Protein AF-A0AAD4GVK2-F1 (afdb_monomer_lite)

InterPro domains:
  IPR011990 Tetratricopeptide-like helical domain superfamily [G3DSA:1.25.40.10] (106-248)

Radius of gyration: 36.45 Å; chains: 1; bounding box: 77×117×96 Å

pLDDT: mean 72.56, std 20.0, range [37.88, 98.56]

Structure (mmCIF, N/CA/C/O backbone):
data_AF-A0AAD4GVK2-F1
#
_entry.id   AF-A0AAD4GVK2-F1
#
loop_
_atom_site.group_PDB
_atom_site.id
_atom_site.type_symbol
_atom_site.label_atom_id
_atom_site.label_alt_id
_atom_site.label_comp_id
_atom_site.label_asym_id
_atom_site.label_entity_id
_atom_site.label_seq_id
_atom_site.pdbx_PDB_ins_code
_atom_site.Cartn_x
_atom_site.Cartn_y
_atom_site.Cartn_z
_atom_site.occupancy
_atom_site.B_iso_or_equiv
_atom_site.auth_seq_id
_atom_site.auth_comp_id
_atom_site.auth_asym_id
_atom_site.auth_atom_id
_atom_site.pdbx_PDB_model_num
ATOM 1 N N . MET A 1 1 ? 29.805 -83.065 28.417 1.00 39.78 1 MET A N 1
ATOM 2 C CA . MET A 1 1 ? 30.512 -82.163 29.351 1.00 39.78 1 MET A CA 1
ATOM 3 C C . MET A 1 1 ? 29.929 -80.762 29.199 1.00 39.78 1 MET A C 1
ATOM 5 O O . MET A 1 1 ? 29.818 -80.334 28.062 1.00 39.78 1 MET A O 1
ATOM 9 N N . GLY A 1 2 ? 29.554 -80.101 30.304 1.00 37.88 2 GLY A N 1
ATOM 10 C CA . GLY A 1 2 ? 29.169 -78.673 30.375 1.00 37.88 2 GLY A CA 1
ATOM 11 C C . GLY A 1 2 ? 27.754 -78.348 29.864 1.00 37.88 2 GLY A C 1
ATOM 12 O O . GLY A 1 2 ? 27.571 -78.187 28.670 1.00 37.88 2 GLY A O 1
ATOM 13 N N . ALA A 1 3 ? 26.681 -78.440 30.654 1.00 41.31 3 ALA A N 1
ATOM 14 C CA . ALA A 1 3 ? 26.274 -77.585 31.784 1.00 41.31 3 ALA A CA 1
ATOM 15 C C . ALA A 1 3 ? 25.706 -76.202 31.388 1.00 41.31 3 ALA A C 1
ATOM 17 O O . ALA A 1 3 ? 26.438 -75.329 30.948 1.00 41.31 3 ALA A O 1
ATOM 18 N N . ALA A 1 4 ? 24.398 -76.059 31.647 1.00 48.72 4 ALA A N 1
ATOM 19 C CA . ALA A 1 4 ? 23.680 -74.911 32.212 1.00 48.72 4 ALA A CA 1
ATOM 20 C C . ALA A 1 4 ? 23.912 -73.496 31.642 1.00 48.72 4 ALA A C 1
ATOM 22 O O . ALA A 1 4 ? 24.999 -72.951 31.733 1.00 48.72 4 ALA A O 1
ATOM 23 N N . ILE A 1 5 ? 22.812 -72.842 31.247 1.00 54.09 5 ILE A N 1
ATOM 24 C CA . ILE A 1 5 ? 22.261 -71.657 31.933 1.00 54.09 5 ILE A CA 1
ATOM 25 C C . ILE A 1 5 ? 20.781 -71.538 31.531 1.00 54.09 5 ILE A C 1
ATOM 27 O O . ILE A 1 5 ? 20.430 -71.309 30.377 1.00 54.09 5 ILE A O 1
ATOM 31 N N . SER A 1 6 ? 19.912 -71.728 32.519 1.00 47.03 6 SER A N 1
ATOM 32 C CA . SER A 1 6 ? 18.497 -71.359 32.501 1.00 47.03 6 SER A CA 1
ATOM 33 C C . SER A 1 6 ? 18.300 -70.158 33.429 1.00 47.03 6 SER A C 1
ATOM 35 O O . SER A 1 6 ? 19.081 -69.982 34.363 1.00 47.03 6 SER A O 1
ATOM 37 N N . LYS A 1 7 ? 17.159 -69.476 33.248 1.00 52.19 7 LYS A N 1
ATOM 38 C CA . LYS A 1 7 ? 16.502 -68.485 34.127 1.00 52.19 7 LYS A CA 1
ATOM 39 C C . LYS A 1 7 ? 16.805 -67.024 33.794 1.00 52.19 7 LYS A C 1
ATOM 41 O O . LYS A 1 7 ? 17.870 -66.528 34.125 1.00 52.19 7 LYS A O 1
ATOM 46 N N . LEU A 1 8 ? 15.802 -66.349 33.222 1.00 49.78 8 LEU A N 1
ATOM 47 C CA . LEU A 1 8 ? 15.315 -65.015 33.620 1.00 49.78 8 LEU A CA 1
ATOM 48 C C . LEU A 1 8 ? 14.195 -64.573 32.660 1.00 49.78 8 LEU A C 1
ATOM 50 O O . LEU A 1 8 ? 14.410 -63.741 31.790 1.00 49.78 8 LEU A O 1
ATOM 54 N N . LEU A 1 9 ? 12.992 -65.126 32.815 1.00 50.16 9 LEU A N 1
ATOM 55 C CA . LEU A 1 9 ? 11.757 -64.525 32.300 1.00 50.16 9 LEU A CA 1
ATOM 56 C C . LEU A 1 9 ? 10.688 -64.742 33.376 1.00 50.16 9 LEU A C 1
ATOM 58 O O . LEU A 1 9 ? 10.397 -65.876 33.751 1.00 50.16 9 LEU A O 1
ATOM 62 N N . GLY A 1 10 ? 10.242 -63.633 33.967 1.00 54.56 10 GLY A N 1
ATOM 63 C CA . GLY A 1 10 ? 9.263 -63.593 35.051 1.00 54.56 10 GLY A CA 1
ATOM 64 C C . GLY A 1 10 ? 7.825 -63.836 34.574 1.00 54.56 10 GLY A C 1
ATOM 65 O O . GLY A 1 10 ? 7.592 -63.976 33.374 1.00 54.56 10 GLY A O 1
ATOM 66 N N . PRO A 1 11 ? 6.864 -63.897 35.511 1.00 54.03 11 PRO A N 1
ATOM 67 C CA . PRO A 1 11 ? 5.485 -64.268 35.224 1.00 54.03 11 PRO A CA 1
ATOM 68 C C . PRO A 1 11 ? 4.729 -63.155 34.486 1.00 54.03 11 PRO A C 1
ATOM 70 O O . PRO A 1 11 ? 4.735 -61.993 34.896 1.00 54.03 11 PRO A O 1
ATOM 73 N N . THR A 1 12 ? 4.057 -63.545 33.405 1.00 53.53 12 THR A N 1
ATOM 74 C CA . THR A 1 12 ? 3.076 -62.745 32.670 1.00 53.53 12 THR A CA 1
ATOM 75 C C . THR A 1 12 ? 1.875 -62.462 33.567 1.00 53.53 12 THR A C 1
ATOM 77 O O . THR A 1 12 ? 1.234 -63.381 34.067 1.00 53.53 12 THR A O 1
ATOM 80 N N . ILE A 1 13 ? 1.582 -61.182 33.777 1.00 53.06 13 ILE A N 1
ATOM 81 C CA . ILE A 1 13 ? 0.378 -60.715 34.460 1.00 53.06 13 ILE A CA 1
ATOM 82 C C . ILE A 1 13 ? -0.770 -60.781 33.446 1.00 53.06 13 ILE A C 1
ATOM 84 O O . ILE A 1 13 ? -0.818 -59.979 32.514 1.00 53.06 13 ILE A O 1
ATOM 88 N N . GLU A 1 14 ? -1.680 -61.739 33.614 1.00 48.56 14 GLU A N 1
ATOM 89 C CA . GLU A 1 14 ? -2.982 -61.741 32.945 1.00 48.56 14 GLU A CA 1
ATOM 90 C C . GLU A 1 14 ? -3.877 -60.682 33.604 1.00 48.56 14 GLU A C 1
ATOM 92 O O . GLU A 1 14 ? -4.316 -60.832 34.742 1.00 48.56 14 GLU A O 1
ATOM 97 N N . GLN A 1 15 ? -4.130 -59.581 32.897 1.00 53.22 15 GLN A N 1
ATOM 98 C CA . GLN A 1 15 ? -5.216 -58.663 33.231 1.00 53.22 15 GLN A CA 1
ATOM 99 C C . GLN A 1 15 ? -6.478 -59.130 32.501 1.00 53.22 15 GLN A C 1
ATOM 101 O O . GLN A 1 15 ? -6.605 -58.952 31.291 1.00 53.22 15 GLN A O 1
ATOM 106 N N . GLN A 1 16 ? -7.409 -59.726 33.248 1.00 44.16 16 GLN A N 1
ATOM 107 C CA . GLN A 1 16 ? -8.802 -59.877 32.836 1.00 44.16 16 GLN A CA 1
ATOM 108 C C . GLN A 1 16 ? -9.435 -58.482 32.761 1.00 44.16 16 GLN A C 1
ATOM 110 O O . GLN A 1 16 ? -9.542 -57.785 33.769 1.00 44.16 16 GLN A O 1
ATOM 115 N N . ALA A 1 17 ? -9.812 -58.059 31.556 1.00 52.12 17 ALA A N 1
ATOM 116 C CA . ALA A 1 17 ? -10.673 -56.907 31.348 1.00 52.12 17 ALA A CA 1
ATOM 117 C C . ALA A 1 17 ? -12.116 -57.408 31.222 1.00 52.12 17 ALA A C 1
ATOM 119 O O . ALA A 1 17 ? -12.438 -58.136 30.283 1.00 52.12 17 ALA A O 1
ATOM 120 N N . ASP A 1 18 ? -12.962 -57.018 32.175 1.00 46.00 18 ASP A N 1
ATOM 121 C CA . ASP A 1 18 ? -14.411 -57.187 32.115 1.00 46.00 18 ASP A CA 1
ATOM 122 C C . ASP A 1 18 ? -14.968 -56.451 30.889 1.00 46.00 18 ASP A C 1
ATOM 124 O O . ASP A 1 18 ? -14.971 -55.219 30.809 1.00 46.00 18 ASP A O 1
ATOM 128 N N . ILE A 1 19 ? -15.434 -57.225 29.910 1.00 56.41 19 ILE A N 1
ATOM 129 C CA . ILE A 1 19 ? -16.190 -56.731 28.763 1.00 56.41 19 ILE A CA 1
ATOM 130 C C . ILE A 1 19 ? -17.659 -56.697 29.189 1.00 56.41 19 ILE A C 1
ATOM 132 O O . ILE A 1 19 ? -18.306 -57.735 29.307 1.00 56.41 19 ILE A O 1
ATOM 136 N N . ASN A 1 20 ? -18.188 -55.494 29.419 1.00 60.84 20 ASN A N 1
ATOM 137 C CA . ASN A 1 20 ? -19.627 -55.291 29.567 1.00 60.84 20 ASN A CA 1
ATOM 138 C C . ASN A 1 20 ? -20.339 -55.641 28.245 1.00 60.84 20 ASN A C 1
ATOM 140 O O . ASN A 1 20 ? -19.881 -55.193 27.187 1.00 60.84 20 ASN A O 1
ATOM 144 N N . PRO A 1 21 ? -21.452 -56.396 28.272 1.00 60.22 21 PRO A N 1
ATOM 145 C CA . PRO A 1 21 ? -22.209 -56.705 27.068 1.00 60.22 21 PRO A CA 1
ATOM 146 C C . PRO A 1 21 ? -22.842 -55.438 26.479 1.00 60.22 21 PRO A C 1
ATOM 148 O O . PRO A 1 21 ? -23.420 -54.609 27.183 1.00 60.22 21 PRO A O 1
ATOM 151 N N . VAL A 1 22 ? -22.700 -55.300 25.162 1.00 62.84 22 VAL A N 1
ATOM 152 C CA . VAL A 1 22 ? -23.315 -54.255 24.338 1.00 62.84 22 VAL A CA 1
ATOM 153 C C . VAL A 1 22 ? -24.837 -54.457 24.353 1.00 62.84 22 VAL A C 1
ATOM 155 O O . VAL A 1 22 ? -25.273 -55.582 24.112 1.00 62.84 22 VAL A O 1
ATOM 158 N N . PRO A 1 23 ? -25.654 -53.422 24.626 1.00 58.94 23 PRO A N 1
ATOM 159 C CA . PRO A 1 23 ? -27.102 -53.547 24.526 1.00 58.94 23 PRO A CA 1
ATOM 160 C C . PRO A 1 23 ? -27.512 -53.750 23.064 1.00 58.94 23 PRO A C 1
ATOM 162 O O . PRO A 1 23 ? -27.101 -53.004 22.174 1.00 58.94 23 PRO A O 1
ATOM 165 N N . GLU A 1 24 ? -28.309 -54.788 22.850 1.00 65.44 24 GLU A N 1
ATOM 166 C CA . GLU A 1 24 ? -28.959 -55.148 21.595 1.00 65.44 24 GLU A CA 1
ATOM 167 C C . GLU A 1 24 ? -29.932 -54.022 21.201 1.00 65.44 24 GLU A C 1
ATOM 169 O O . GLU A 1 24 ? -30.788 -53.623 21.990 1.00 65.44 24 GLU A O 1
ATOM 174 N N . ILE A 1 25 ? -29.725 -53.425 20.024 1.00 60.19 25 ILE A N 1
ATOM 175 C CA . ILE A 1 25 ? -30.540 -52.319 19.505 1.00 60.19 25 ILE A CA 1
ATOM 176 C C . ILE A 1 25 ? -31.553 -52.914 18.525 1.00 60.19 25 ILE A C 1
ATOM 178 O O . ILE A 1 25 ? -31.165 -53.432 17.477 1.00 60.19 25 ILE A O 1
ATOM 182 N N . ASP A 1 26 ? -32.838 -52.812 18.866 1.00 63.84 26 ASP A N 1
ATOM 183 C CA . ASP A 1 26 ? -33.967 -53.247 18.038 1.00 63.84 26 ASP A CA 1
ATOM 184 C C . ASP A 1 26 ? -34.042 -52.463 16.705 1.00 63.84 26 ASP A C 1
ATOM 186 O O . ASP A 1 26 ? -34.066 -51.227 16.719 1.00 63.84 26 ASP A O 1
ATOM 190 N N . PRO A 1 27 ? -34.122 -53.131 15.536 1.00 57.16 27 PRO A N 1
ATOM 191 C CA . PRO A 1 27 ? -34.014 -52.476 14.227 1.00 57.16 27 PRO A CA 1
ATOM 192 C C . PRO A 1 27 ? -35.306 -51.843 13.662 1.00 57.16 27 PRO A C 1
ATOM 194 O O . PRO A 1 27 ? -35.320 -51.462 12.494 1.00 57.16 27 PRO A O 1
ATOM 197 N N . GLU A 1 28 ? -36.396 -51.689 14.422 1.00 58.38 28 GLU A N 1
ATOM 198 C CA . GLU A 1 28 ? -37.713 -51.359 13.827 1.00 58.38 28 GLU A CA 1
ATOM 199 C C . GLU A 1 28 ? -38.211 -49.904 13.950 1.00 58.38 28 GLU A C 1
ATOM 201 O O . GLU A 1 28 ? -39.368 -49.627 13.637 1.00 58.38 28 GLU A O 1
ATOM 206 N N . THR A 1 29 ? -37.377 -48.920 14.317 1.00 57.25 29 THR A N 1
ATOM 207 C CA . THR A 1 29 ? -37.871 -47.524 14.425 1.00 57.25 29 THR A CA 1
ATOM 208 C C . THR A 1 29 ? -36.968 -46.451 13.811 1.00 57.25 29 THR A C 1
ATOM 210 O O . THR A 1 29 ? -36.643 -45.464 14.462 1.00 57.25 29 THR A O 1
ATOM 213 N N . GLU A 1 30 ? -36.631 -46.558 12.524 1.00 45.81 30 GLU A N 1
ATOM 214 C CA . GLU A 1 30 ? -36.120 -45.406 11.763 1.00 45.81 30 GLU A CA 1
ATOM 215 C C . GLU A 1 30 ? -37.005 -45.111 10.549 1.00 45.81 30 GLU A C 1
ATOM 217 O O . GLU A 1 30 ? -36.904 -45.719 9.484 1.00 45.81 30 GLU A O 1
ATOM 222 N N . LYS A 1 31 ? -37.901 -44.128 10.705 1.00 56.38 31 LYS A N 1
ATOM 223 C CA . LYS A 1 31 ? -38.557 -43.490 9.560 1.00 56.38 31 LYS A CA 1
ATOM 224 C C . LYS A 1 31 ? -37.490 -42.716 8.774 1.00 56.38 31 LYS A C 1
ATOM 226 O O . LYS A 1 31 ? -36.805 -41.885 9.375 1.00 56.38 31 LYS A O 1
ATOM 231 N N . PRO A 1 32 ? -37.354 -42.926 7.454 1.00 54.69 32 PRO A N 1
ATOM 232 C CA . PRO A 1 32 ? -36.336 -42.253 6.663 1.00 54.69 32 PRO A CA 1
ATOM 233 C C . PRO A 1 32 ? -36.590 -40.744 6.636 1.00 54.69 32 PRO A C 1
ATOM 235 O O . PRO A 1 32 ? -37.656 -40.274 6.234 1.00 54.69 32 PRO A O 1
ATOM 238 N N . PHE A 1 33 ? -35.582 -39.974 7.047 1.00 52.12 33 PHE A N 1
ATOM 239 C CA . PHE A 1 33 ? -35.541 -38.538 6.805 1.00 52.12 33 PHE A CA 1
ATOM 240 C C . PHE A 1 33 ? -35.543 -38.285 5.289 1.00 52.12 33 PHE A C 1
ATOM 242 O O . PHE A 1 33 ? -34.748 -38.901 4.572 1.00 52.12 33 PHE A O 1
ATOM 249 N N . PRO A 1 34 ? -36.386 -37.375 4.765 1.00 54.78 34 PRO A N 1
ATOM 250 C CA . PRO A 1 34 ? -36.355 -37.039 3.352 1.00 54.78 34 PRO A CA 1
ATOM 251 C C . PRO A 1 34 ? -35.033 -36.334 3.034 1.00 54.78 34 PRO A C 1
ATOM 253 O O . PRO A 1 34 ? -34.828 -35.162 3.360 1.00 54.78 34 PRO A O 1
ATOM 256 N N . PHE A 1 35 ? -34.125 -37.061 2.384 1.00 44.59 35 PHE A N 1
ATOM 257 C CA . PHE A 1 35 ? -32.941 -36.488 1.762 1.00 44.59 35 PHE A CA 1
ATOM 258 C C . PHE A 1 35 ? -33.392 -35.477 0.709 1.00 44.59 35 PHE A C 1
ATOM 260 O O . PHE A 1 35 ? -33.925 -35.823 -0.345 1.00 44.59 35 PHE A O 1
ATOM 267 N N . ARG A 1 36 ? -33.170 -34.198 1.002 1.00 49.12 36 ARG A N 1
ATOM 268 C CA . ARG A 1 36 ? -33.328 -33.118 0.035 1.00 49.12 36 ARG A CA 1
ATOM 269 C C . ARG A 1 36 ? -32.262 -33.315 -1.045 1.00 49.12 36 ARG A C 1
ATOM 271 O O . ARG A 1 36 ? -31.089 -33.046 -0.799 1.00 49.12 36 ARG A O 1
ATOM 278 N N . GLN A 1 37 ? -32.661 -33.808 -2.219 1.00 47.66 37 GLN A N 1
ATOM 279 C CA . GLN A 1 37 ? -31.804 -33.859 -3.405 1.00 47.66 37 GLN A CA 1
ATOM 280 C C . GLN A 1 37 ? -31.341 -32.436 -3.736 1.00 47.66 37 GLN A C 1
ATOM 282 O O . GLN A 1 37 ? -32.105 -31.609 -4.232 1.00 47.66 37 GLN A O 1
ATOM 287 N N . VAL A 1 38 ? -30.084 -32.134 -3.421 1.00 56.03 38 VAL A N 1
ATOM 288 C CA . VAL A 1 38 ? -29.412 -30.932 -3.906 1.00 56.03 38 VAL A CA 1
ATOM 289 C C . VAL A 1 38 ? -28.772 -31.317 -5.231 1.00 56.03 38 VAL A C 1
ATOM 291 O O . VAL A 1 38 ? -27.815 -32.088 -5.258 1.00 56.03 38 VAL A O 1
ATOM 294 N N . ASN A 1 39 ? -29.333 -30.816 -6.333 1.00 58.47 39 ASN A N 1
ATOM 295 C CA . ASN A 1 39 ? -28.740 -30.983 -7.655 1.00 58.47 39 ASN A CA 1
ATOM 296 C C . ASN A 1 39 ? -27.295 -30.454 -7.631 1.00 58.47 39 ASN A C 1
ATOM 298 O O . ASN A 1 39 ? -27.083 -29.316 -7.196 1.00 58.47 39 ASN A O 1
ATOM 302 N N . PRO A 1 40 ? -26.297 -31.240 -8.075 1.00 58.78 40 PRO A N 1
ATOM 303 C CA . PRO A 1 40 ? -24.932 -30.752 -8.161 1.00 58.78 40 PRO A CA 1
ATOM 304 C C . PRO A 1 40 ? -24.874 -29.573 -9.146 1.00 58.78 40 PRO A C 1
ATOM 306 O O . PRO A 1 40 ? -25.514 -29.626 -10.202 1.00 58.78 40 PRO A O 1
ATOM 309 N N . PRO A 1 41 ? -24.131 -28.497 -8.828 1.00 58.56 41 PRO A N 1
ATOM 310 C CA . PRO A 1 41 ? -23.986 -27.374 -9.739 1.00 58.56 41 PRO A CA 1
ATOM 311 C C . PRO A 1 41 ? -23.326 -27.836 -11.050 1.00 58.56 41 PRO A C 1
ATOM 313 O O . PRO A 1 41 ? -22.435 -28.693 -11.021 1.00 58.56 41 PRO A O 1
ATOM 316 N N . PRO A 1 42 ? -23.744 -27.285 -12.204 1.00 55.62 42 PRO A N 1
ATOM 317 C CA . PRO A 1 42 ? -23.192 -27.661 -13.497 1.00 55.62 42 PRO A CA 1
ATOM 318 C C . PRO A 1 42 ? -21.685 -27.385 -13.533 1.00 55.62 42 PRO A C 1
ATOM 320 O O . PRO A 1 42 ? -21.227 -26.271 -13.284 1.00 55.62 42 PRO A O 1
ATOM 323 N N . GLN A 1 43 ? -20.913 -28.425 -13.846 1.00 53.34 43 GLN A N 1
ATOM 324 C CA . GLN A 1 43 ? -19.467 -28.347 -14.039 1.00 53.34 43 GLN A CA 1
ATOM 325 C C . GLN A 1 43 ? -19.161 -27.413 -15.225 1.00 53.34 43 GLN A C 1
ATOM 327 O O . GLN A 1 43 ? -19.663 -27.660 -16.329 1.00 53.34 43 GLN A O 1
ATOM 332 N N . PRO A 1 44 ? -18.339 -26.361 -15.059 1.00 44.94 44 PRO A N 1
ATOM 333 C CA . PRO A 1 44 ? -17.966 -25.512 -16.177 1.00 44.94 44 PRO A CA 1
ATOM 334 C C . PRO A 1 44 ? -17.004 -26.264 -17.108 1.00 44.94 44 PRO A C 1
ATOM 336 O O . PRO A 1 44 ? -15.903 -26.660 -16.722 1.00 44.94 44 PRO A O 1
ATOM 339 N N . LYS A 1 45 ? -17.417 -26.458 -18.365 1.00 42.97 45 LYS A N 1
ATOM 340 C CA . LYS A 1 45 ? -16.583 -27.031 -19.431 1.00 42.97 45 LYS A CA 1
ATOM 341 C C . LYS A 1 45 ? -15.553 -25.999 -19.906 1.00 42.97 45 LYS A C 1
ATOM 343 O O . LYS A 1 45 ? -15.728 -25.395 -20.958 1.00 42.97 45 LYS A O 1
ATOM 348 N N . TYR A 1 46 ? -14.470 -25.799 -19.159 1.00 43.16 46 TYR A N 1
ATOM 349 C CA . TYR A 1 46 ? -13.306 -25.067 -19.666 1.00 43.16 46 TYR A CA 1
ATOM 350 C C . TYR A 1 46 ? -12.303 -26.049 -20.284 1.00 43.16 46 TYR A C 1
ATOM 352 O O . TYR A 1 46 ? -11.470 -26.635 -19.592 1.00 43.16 46 TYR A O 1
ATOM 360 N N . GLN A 1 47 ? -12.389 -26.245 -21.602 1.00 41.03 47 GLN A N 1
ATOM 361 C CA . GLN A 1 47 ? -11.288 -26.814 -22.381 1.00 41.03 47 GLN A CA 1
ATOM 362 C C . GLN A 1 47 ? -10.289 -25.692 -22.681 1.00 41.03 47 GLN A C 1
ATOM 364 O O . GLN A 1 47 ? -10.552 -24.831 -23.513 1.00 41.03 47 GLN A O 1
ATOM 369 N N . TYR A 1 48 ? -9.146 -25.694 -21.998 1.00 44.84 48 TYR A N 1
ATOM 370 C CA . TYR A 1 48 ? -8.016 -24.843 -22.370 1.00 44.84 48 TYR A CA 1
ATOM 371 C C . TYR A 1 48 ? -7.233 -25.516 -23.501 1.00 44.84 48 TYR A C 1
ATOM 373 O O . TYR A 1 48 ? -6.735 -26.632 -23.325 1.00 44.84 48 TYR A O 1
ATOM 381 N N . LYS A 1 49 ? -7.123 -24.842 -24.651 1.00 48.34 49 LYS A N 1
ATOM 382 C CA . LYS A 1 49 ? -6.212 -25.235 -25.731 1.00 48.34 49 LYS A CA 1
ATOM 383 C C . LYS A 1 49 ? -4.780 -24.864 -25.340 1.00 48.34 49 LYS A C 1
ATOM 385 O O . LYS A 1 49 ? -4.534 -23.829 -24.731 1.00 48.34 49 LYS A O 1
ATOM 390 N N . VAL A 1 50 ? -3.832 -25.739 -25.664 1.00 52.31 50 VAL A N 1
ATOM 391 C CA . VAL A 1 50 ? -2.407 -25.607 -25.300 1.00 52.31 50 VAL A CA 1
ATOM 392 C C . VAL A 1 50 ? -1.717 -24.452 -26.054 1.00 52.31 50 VAL A C 1
ATOM 394 O O . VAL A 1 50 ? -0.681 -23.965 -25.614 1.00 52.31 50 VAL A O 1
ATOM 397 N N . GLU A 1 51 ? -2.329 -23.966 -27.134 1.00 54.06 51 GLU A N 1
ATOM 398 C CA . GLU A 1 51 ? -1.787 -22.966 -28.066 1.00 54.06 51 GLU A CA 1
ATOM 399 C C . GLU A 1 51 ? -1.697 -21.539 -27.475 1.00 54.06 51 GLU A C 1
ATOM 401 O O . GLU A 1 51 ? -0.831 -20.764 -27.874 1.00 54.06 51 GLU A O 1
ATOM 406 N N . ASP A 1 52 ? -2.486 -21.201 -26.447 1.00 48.16 52 ASP A N 1
ATOM 407 C CA . ASP A 1 52 ? -2.521 -19.840 -25.873 1.00 48.16 52 ASP A CA 1
ATOM 408 C C . ASP A 1 52 ? -1.297 -19.487 -25.000 1.00 48.16 52 ASP A C 1
ATOM 410 O O . ASP A 1 52 ? -1.124 -18.341 -24.578 1.00 48.16 52 ASP A O 1
ATOM 414 N N . LEU A 1 53 ? -0.425 -20.456 -24.699 1.00 53.06 53 LEU A N 1
ATOM 415 C CA . LEU A 1 53 ? 0.730 -20.248 -23.816 1.00 53.06 53 LEU A CA 1
ATOM 416 C C . LEU A 1 53 ? 2.015 -19.829 -24.547 1.00 53.06 53 LEU A C 1
ATOM 418 O O . LEU A 1 53 ? 2.948 -19.370 -23.882 1.00 53.06 53 LEU A O 1
ATOM 422 N N . GLU A 1 54 ? 2.075 -19.935 -25.877 1.00 51.34 54 GLU A N 1
ATOM 423 C CA . GLU A 1 54 ? 3.273 -19.577 -26.658 1.00 51.34 54 GLU A CA 1
ATOM 424 C C . GLU A 1 54 ? 3.276 -18.111 -27.134 1.00 51.34 54 GLU A C 1
ATOM 426 O O . GLU A 1 54 ? 4.340 -17.537 -27.361 1.00 51.34 54 GLU A O 1
ATOM 431 N N . ALA A 1 55 ? 2.120 -17.439 -27.168 1.00 48.50 55 ALA A N 1
ATOM 432 C CA . ALA A 1 55 ? 1.995 -16.072 -27.689 1.00 48.50 55 ALA A CA 1
ATOM 433 C C . ALA A 1 55 ? 2.604 -14.965 -26.793 1.00 48.50 55 ALA A C 1
ATOM 435 O O . ALA A 1 55 ? 2.773 -13.829 -27.231 1.00 48.50 55 ALA A O 1
ATOM 436 N N . ILE A 1 56 ? 2.965 -15.261 -25.539 1.00 52.81 56 ILE A N 1
ATOM 437 C CA . ILE A 1 56 ? 3.370 -14.231 -24.558 1.00 52.81 56 ILE A CA 1
ATOM 438 C C . ILE A 1 56 ? 4.895 -13.968 -24.574 1.00 52.81 56 ILE A C 1
ATOM 440 O O . ILE A 1 56 ? 5.369 -13.030 -23.935 1.00 52.81 56 ILE A O 1
ATOM 444 N N . SER A 1 57 ? 5.699 -14.737 -25.324 1.00 43.59 57 SER A N 1
ATOM 445 C CA . SER A 1 57 ? 7.168 -14.605 -25.278 1.00 43.59 57 SER A CA 1
ATOM 446 C C . SER A 1 57 ? 7.792 -13.597 -26.258 1.00 43.59 57 SER A C 1
ATOM 448 O O . SER A 1 57 ? 9.012 -13.460 -26.239 1.00 43.59 57 SER A O 1
ATOM 450 N N . PHE A 1 58 ? 7.021 -12.897 -27.103 1.00 43.72 58 PHE A N 1
ATOM 451 C CA . PHE A 1 58 ? 7.581 -12.165 -28.260 1.00 43.72 58 PHE A CA 1
ATOM 452 C C . PHE A 1 58 ? 7.545 -10.621 -28.201 1.00 43.72 58 PHE A C 1
ATOM 454 O O . PHE A 1 58 ? 8.026 -9.964 -29.119 1.00 43.72 58 PHE A O 1
ATOM 461 N N . ALA A 1 59 ? 7.036 -10.000 -27.132 1.00 38.97 59 ALA A N 1
ATOM 462 C CA . ALA A 1 59 ? 6.726 -8.560 -27.126 1.00 38.97 59 ALA A CA 1
ATOM 463 C C . ALA A 1 59 ? 7.849 -7.602 -26.644 1.00 38.97 59 ALA A C 1
ATOM 465 O O . ALA A 1 59 ? 7.550 -6.502 -26.187 1.00 38.97 59 ALA A O 1
ATOM 466 N N . CYS A 1 60 ? 9.132 -7.968 -26.753 1.00 38.31 60 CYS A N 1
ATOM 467 C CA . CYS A 1 60 ? 10.252 -7.054 -26.468 1.00 38.31 60 CYS A CA 1
ATOM 468 C C . CYS A 1 60 ? 11.277 -7.061 -27.611 1.00 38.31 60 CYS A C 1
ATOM 470 O O . CYS A 1 60 ? 12.320 -7.704 -27.531 1.00 38.31 60 CYS A O 1
ATOM 472 N N . SER A 1 61 ? 10.991 -6.328 -28.685 1.00 40.62 61 SER A N 1
ATOM 473 C CA . SER A 1 61 ? 12.007 -5.892 -29.648 1.00 40.62 61 SER A CA 1
ATOM 474 C C . SER A 1 61 ? 11.742 -4.433 -30.022 1.00 40.62 61 SER A C 1
ATOM 476 O O . SER A 1 61 ? 10.661 -4.136 -30.530 1.00 40.62 61 SER A O 1
ATOM 478 N N . PRO A 1 62 ? 12.669 -3.501 -29.733 1.00 47.94 62 PRO A N 1
ATOM 479 C CA . PRO A 1 62 ? 12.502 -2.106 -30.111 1.00 47.94 62 PRO A CA 1
ATOM 480 C C . PRO A 1 62 ? 12.715 -1.933 -31.620 1.00 47.94 62 PRO A C 1
ATOM 482 O O . PRO A 1 62 ? 13.713 -2.380 -32.183 1.00 47.94 62 PRO A O 1
ATOM 485 N N . SER A 1 63 ? 11.754 -1.273 -32.263 1.00 44.91 63 SER A N 1
ATOM 486 C CA . SER A 1 63 ? 11.775 -0.947 -33.690 1.00 44.91 63 SER A CA 1
ATOM 487 C C . SER A 1 63 ? 12.720 0.240 -33.965 1.00 44.91 63 SER A C 1
ATOM 489 O O . SER A 1 63 ? 12.678 1.217 -33.212 1.00 44.91 63 SER A O 1
ATOM 491 N N . PRO A 1 64 ? 13.557 0.212 -35.019 1.00 50.22 64 PRO A N 1
ATOM 492 C CA . PRO A 1 64 ? 14.490 1.295 -35.326 1.00 50.22 64 PRO A CA 1
ATOM 493 C C . PRO A 1 64 ? 13.778 2.480 -36.001 1.00 50.22 64 PRO A C 1
ATOM 495 O O . PRO A 1 64 ? 13.221 2.347 -37.091 1.00 50.22 64 PRO A O 1
ATOM 498 N N . GLN A 1 65 ? 13.818 3.659 -35.373 1.00 49.12 65 GLN A N 1
ATOM 499 C CA . GLN A 1 65 ? 13.331 4.905 -35.974 1.00 49.12 65 GLN A CA 1
ATOM 500 C C . GLN A 1 65 ? 14.422 5.578 -36.824 1.00 49.12 65 GLN A C 1
ATOM 502 O O . GLN A 1 65 ? 15.551 5.771 -36.377 1.00 49.12 65 GLN A O 1
ATOM 507 N N . LYS A 1 66 ? 14.055 5.935 -38.062 1.00 57.25 66 LYS A N 1
ATOM 508 C CA . LYS A 1 66 ? 14.843 6.726 -39.021 1.00 57.25 66 LYS A CA 1
ATOM 509 C C . LYS A 1 66 ? 14.835 8.208 -38.630 1.00 57.25 66 LYS A C 1
ATOM 511 O O . LYS A 1 66 ? 13.762 8.787 -38.487 1.00 57.25 66 LYS A O 1
ATOM 516 N N . THR A 1 67 ? 16.006 8.832 -38.550 1.00 53.03 67 THR A N 1
ATOM 517 C CA . THR A 1 67 ? 16.166 10.290 -38.426 1.00 53.03 67 THR A CA 1
ATOM 518 C C . THR A 1 67 ? 16.355 10.949 -39.807 1.00 53.03 67 THR A C 1
ATOM 520 O O . THR A 1 67 ? 17.050 10.383 -40.654 1.00 53.03 67 THR A O 1
ATOM 523 N N . PRO A 1 68 ? 15.741 12.121 -40.073 1.00 61.00 68 PRO A N 1
ATOM 524 C CA . PRO A 1 68 ? 15.947 12.883 -41.309 1.00 61.00 68 PRO A CA 1
ATOM 525 C C . PRO A 1 68 ? 17.164 13.839 -41.241 1.00 61.00 68 PRO A C 1
ATOM 527 O O . PRO A 1 68 ? 17.632 14.161 -40.145 1.00 61.00 68 PRO A O 1
ATOM 530 N N . PRO A 1 69 ? 17.681 14.300 -42.401 1.00 63.84 69 PRO A N 1
ATOM 531 C CA . PRO A 1 69 ? 18.895 15.113 -42.494 1.00 63.84 69 PRO A CA 1
ATOM 532 C C . PRO A 1 69 ? 18.645 16.600 -42.192 1.00 63.84 69 PRO A C 1
ATOM 534 O O . PRO A 1 69 ? 17.660 17.185 -42.636 1.00 63.84 69 PRO A O 1
ATOM 537 N N . VAL A 1 70 ? 19.578 17.209 -41.456 1.00 58.72 70 VAL A N 1
ATOM 538 C CA . VAL A 1 70 ? 19.579 18.626 -41.060 1.00 58.72 70 VAL A CA 1
ATOM 539 C C . VAL A 1 70 ? 20.412 19.444 -42.051 1.00 58.72 70 VAL A C 1
ATOM 541 O O . VAL A 1 70 ? 21.604 19.193 -42.223 1.00 58.72 70 VAL A O 1
ATOM 544 N N . THR A 1 71 ? 19.789 20.440 -42.681 1.00 59.25 71 THR A N 1
ATOM 545 C CA . THR A 1 71 ? 20.429 21.488 -43.492 1.00 59.25 71 THR A CA 1
ATOM 546 C C . THR A 1 71 ? 20.956 22.622 -42.608 1.00 59.25 71 THR A C 1
ATOM 548 O O . THR A 1 71 ? 20.239 23.150 -41.761 1.00 59.25 71 THR A O 1
ATOM 551 N N . ALA A 1 72 ? 22.218 22.997 -42.818 1.00 58.38 72 ALA A N 1
ATOM 552 C CA . ALA A 1 72 ? 22.944 24.031 -42.083 1.00 58.38 72 ALA A CA 1
ATOM 553 C C . ALA A 1 72 ? 22.775 25.427 -42.709 1.00 58.38 72 ALA A C 1
ATOM 555 O O . ALA A 1 72 ? 22.803 25.540 -43.933 1.00 58.38 72 ALA A O 1
ATOM 556 N N . SER A 1 73 ? 22.689 26.488 -41.891 1.00 50.81 73 SER A N 1
ATOM 557 C CA . SER A 1 73 ? 23.005 27.883 -42.270 1.00 50.81 73 SER A CA 1
ATOM 558 C C . SER A 1 73 ? 23.167 28.811 -41.046 1.00 50.81 73 SER A C 1
ATOM 560 O O . SER A 1 73 ? 22.252 28.911 -40.240 1.00 50.81 73 SER A O 1
ATOM 562 N N . SER A 1 74 ? 24.317 29.510 -40.994 1.00 49.47 74 SER A N 1
ATOM 563 C CA . SER A 1 74 ? 24.551 30.903 -40.524 1.00 49.47 74 SER A CA 1
ATOM 564 C C . SER A 1 74 ? 24.171 31.277 -39.070 1.00 49.47 74 SER A C 1
ATOM 566 O O . SER A 1 74 ? 23.009 31.407 -38.720 1.00 49.47 74 SER A O 1
ATOM 568 N N . SER A 1 75 ? 25.118 31.325 -38.121 1.00 61.19 75 SER A N 1
ATOM 569 C CA . SER A 1 75 ? 26.094 32.398 -37.793 1.00 61.19 75 SER A CA 1
ATOM 570 C C . SER A 1 75 ? 25.540 33.583 -36.977 1.00 61.19 75 SER A C 1
ATOM 572 O O . SER A 1 75 ? 25.182 34.624 -37.522 1.00 61.19 75 SER A O 1
ATOM 574 N N . SER A 1 76 ? 25.579 33.451 -35.649 1.00 47.06 76 SER A N 1
ATOM 575 C CA . SER A 1 76 ? 25.771 34.535 -34.665 1.00 47.06 76 SER A CA 1
ATOM 576 C C . SER A 1 76 ? 26.183 33.900 -33.325 1.00 47.06 76 SER A C 1
ATOM 578 O O . SER A 1 76 ? 25.615 32.862 -32.987 1.00 47.06 76 SER A O 1
ATOM 580 N N . PRO A 1 77 ? 27.162 34.441 -32.572 1.00 61.09 77 PRO A N 1
ATOM 581 C CA . PRO A 1 77 ? 27.574 33.879 -31.285 1.00 61.09 77 PRO A CA 1
ATOM 582 C C . PRO A 1 77 ? 26.607 34.313 -30.165 1.00 61.09 77 PRO A C 1
ATOM 584 O O . PRO A 1 77 ? 26.526 35.507 -29.872 1.00 61.09 77 PRO A O 1
ATOM 587 N N . PRO A 1 78 ? 25.864 33.390 -29.522 1.00 61.78 78 PRO A N 1
ATOM 588 C CA . PRO A 1 78 ? 25.043 33.729 -28.369 1.00 61.78 78 PRO A CA 1
ATOM 589 C C . PRO A 1 78 ? 25.887 33.819 -27.084 1.00 61.78 78 PRO A C 1
ATOM 591 O O . PRO A 1 78 ? 26.957 33.206 -26.995 1.00 61.78 78 PRO A O 1
ATOM 594 N N . PRO A 1 79 ? 25.404 34.565 -26.071 1.00 59.66 79 PRO A N 1
ATOM 595 C CA . PRO A 1 79 ? 26.045 34.667 -24.763 1.00 59.66 79 PRO A CA 1
ATOM 596 C C . PRO A 1 79 ? 26.225 33.275 -24.165 1.00 59.66 79 PRO A C 1
ATOM 598 O O . PRO A 1 79 ? 25.391 32.404 -24.402 1.00 59.66 79 PRO A O 1
ATOM 601 N N . SER A 1 80 ? 27.305 33.095 -23.401 1.00 59.09 80 SER A N 1
ATOM 602 C CA . SER A 1 80 ? 27.712 31.899 -22.652 1.00 59.09 80 SER A CA 1
ATOM 603 C C . SER A 1 80 ? 26.550 31.264 -21.879 1.00 59.09 80 SER A C 1
ATOM 605 O O . SER A 1 80 ? 26.376 31.459 -20.678 1.00 59.09 80 SER A O 1
ATOM 607 N N . SER A 1 81 ? 25.722 30.534 -22.613 1.00 59.28 81 SER A N 1
ATOM 608 C CA . SER A 1 81 ? 24.545 29.831 -22.150 1.00 59.28 81 SER A CA 1
ATOM 609 C C . SER A 1 81 ? 25.056 28.502 -21.629 1.00 59.28 81 SER A C 1
ATOM 611 O O . SER A 1 81 ? 25.726 27.772 -22.363 1.00 59.28 81 SER A O 1
ATOM 613 N N . SER A 1 82 ? 24.839 28.222 -20.343 1.00 60.25 82 SER A N 1
ATOM 614 C CA . SER A 1 82 ? 25.251 26.963 -19.733 1.00 60.25 82 SER A CA 1
ATOM 615 C C . SER A 1 82 ? 24.581 25.825 -20.494 1.00 60.25 82 SER A C 1
ATOM 617 O O . SER A 1 82 ? 23.389 25.575 -20.314 1.00 60.25 82 SER A O 1
ATOM 619 N N . MET A 1 83 ? 25.349 25.194 -21.382 1.00 59.72 83 MET A N 1
ATOM 620 C CA . MET A 1 83 ? 24.962 24.040 -22.183 1.00 59.72 83 MET A CA 1
ATOM 621 C C . MET A 1 83 ? 24.477 22.944 -21.236 1.00 59.72 83 MET A C 1
ATOM 623 O O . MET A 1 83 ? 25.270 22.181 -20.683 1.00 59.72 83 MET A O 1
ATOM 627 N N . SER A 1 84 ? 23.163 22.900 -21.019 1.00 68.81 84 SER A N 1
ATOM 628 C CA . SER A 1 84 ? 22.489 21.736 -20.470 1.00 68.81 84 SER A CA 1
ATOM 629 C C . SER A 1 84 ? 22.727 20.623 -21.479 1.00 68.81 84 SER A C 1
ATOM 631 O O . SER A 1 84 ? 22.247 20.661 -22.610 1.00 68.81 84 SER A O 1
ATOM 633 N N . GLN A 1 85 ? 23.607 19.692 -21.119 1.00 74.75 85 GLN A N 1
ATOM 634 C CA . GLN A 1 85 ? 23.883 18.546 -21.968 1.00 74.75 85 GLN A CA 1
ATOM 635 C C . GLN A 1 85 ? 22.566 17.802 -22.219 1.00 74.75 85 GLN A C 1
ATOM 637 O O . GLN A 1 85 ? 21.776 17.669 -21.279 1.00 74.75 85 GLN A O 1
ATOM 642 N N . PRO A 1 86 ? 22.312 17.329 -23.452 1.00 73.19 86 PRO A N 1
ATOM 643 C CA . PRO A 1 86 ? 21.120 16.555 -23.753 1.00 73.19 86 PRO A CA 1
ATOM 644 C C . PRO A 1 86 ? 21.127 15.306 -22.871 1.00 73.19 86 PRO A C 1
ATOM 646 O O . PRO A 1 86 ? 21.958 14.409 -23.036 1.00 73.19 86 PRO A O 1
ATOM 649 N N . VAL A 1 87 ? 20.235 15.279 -21.884 1.00 78.12 87 VAL A N 1
ATOM 650 C CA . VAL A 1 87 ? 20.075 14.133 -20.997 1.00 78.12 87 VAL A CA 1
ATOM 651 C C . VAL A 1 87 ? 19.547 12.980 -21.847 1.00 78.12 87 VAL A C 1
ATOM 653 O O . VAL A 1 87 ? 18.651 13.147 -22.673 1.00 78.12 87 VAL A O 1
ATOM 656 N N . ASN A 1 88 ? 20.164 11.807 -21.714 1.00 91.62 88 ASN A N 1
ATOM 657 C CA . ASN A 1 88 ? 19.781 10.632 -22.485 1.00 91.62 88 ASN A CA 1
ATOM 658 C C . ASN A 1 88 ? 18.335 10.235 -22.110 1.00 91.62 88 ASN A C 1
ATOM 660 O O . ASN A 1 88 ? 18.113 9.875 -20.950 1.00 91.62 88 ASN A O 1
ATOM 664 N N . PRO A 1 89 ? 17.368 10.233 -23.049 1.00 91.75 89 PRO A N 1
ATOM 665 C CA . PRO A 1 89 ? 15.954 9.984 -22.742 1.00 91.75 89 PRO A CA 1
ATOM 666 C C . PRO A 1 89 ? 15.713 8.602 -22.112 1.00 91.75 89 PRO A C 1
ATOM 668 O O . PRO A 1 89 ? 14.775 8.412 -21.340 1.00 91.75 89 PRO A O 1
ATOM 671 N N . CYS A 1 90 ? 16.594 7.633 -22.384 1.00 92.38 90 CYS A N 1
ATOM 672 C CA . CYS A 1 90 ? 16.547 6.310 -21.763 1.00 92.38 90 CYS A CA 1
ATOM 673 C C . CYS A 1 90 ? 16.851 6.364 -20.252 1.00 92.38 90 CYS A C 1
ATOM 675 O O . CYS A 1 90 ? 16.232 5.643 -19.466 1.00 92.38 90 CYS A O 1
ATOM 677 N N . LEU A 1 91 ? 17.773 7.238 -19.826 1.00 92.75 91 LEU A N 1
ATOM 678 C CA . LEU A 1 91 ? 18.100 7.413 -18.408 1.00 92.75 91 LEU A CA 1
ATOM 679 C C . LEU A 1 91 ? 16.958 8.097 -17.653 1.00 92.75 91 LEU A C 1
ATOM 681 O O . LEU A 1 91 ? 16.597 7.627 -16.578 1.00 92.75 91 LEU A O 1
ATOM 685 N N . GLU A 1 92 ? 16.330 9.121 -18.234 1.00 90.31 92 GLU A N 1
ATOM 686 C CA . GLU A 1 92 ? 15.167 9.784 -17.622 1.00 90.31 92 GLU A CA 1
ATOM 687 C C . GLU A 1 92 ? 13.993 8.814 -17.435 1.00 90.31 92 GLU A C 1
ATOM 689 O O . GLU A 1 92 ? 13.353 8.782 -16.379 1.00 90.31 92 GLU A O 1
ATOM 694 N N . GLN A 1 93 ? 13.738 7.957 -18.431 1.00 90.69 93 GLN A N 1
ATOM 695 C CA . GLN A 1 93 ? 12.707 6.926 -18.327 1.00 90.69 93 GLN A CA 1
ATOM 696 C C . GLN A 1 93 ? 13.013 5.923 -17.204 1.00 90.69 93 GLN A C 1
ATOM 698 O O . GLN A 1 93 ? 12.118 5.551 -16.440 1.00 90.69 93 GLN A O 1
ATOM 703 N N . LEU A 1 94 ? 14.272 5.496 -17.077 1.00 93.56 94 LEU A N 1
ATOM 704 C CA . LEU A 1 94 ? 14.695 4.596 -16.007 1.00 93.56 94 LEU A CA 1
ATOM 705 C C . LEU A 1 94 ? 14.556 5.251 -14.625 1.00 93.56 94 LEU A C 1
ATOM 707 O O . LEU A 1 94 ? 14.049 4.619 -13.695 1.00 93.56 94 LEU A O 1
ATOM 711 N N . GLU A 1 95 ? 14.968 6.509 -14.481 1.00 92.94 95 GLU A N 1
ATOM 712 C CA . GLU A 1 95 ? 14.833 7.263 -13.232 1.00 92.94 95 GLU A CA 1
ATOM 713 C C . GLU A 1 95 ? 13.366 7.427 -12.826 1.00 92.94 95 GLU A C 1
ATOM 715 O O . GLU A 1 95 ? 13.031 7.201 -11.656 1.00 92.94 95 GLU A O 1
ATOM 720 N N . ARG A 1 96 ? 12.478 7.702 -13.792 1.00 91.69 96 ARG A N 1
ATOM 721 C CA . ARG A 1 96 ? 11.026 7.750 -13.569 1.00 91.69 96 ARG A CA 1
ATOM 722 C C . ARG A 1 96 ? 10.499 6.424 -13.018 1.00 91.69 96 ARG A C 1
ATOM 724 O O . ARG A 1 96 ? 9.835 6.427 -11.981 1.00 91.69 96 ARG A O 1
ATOM 731 N N . LEU A 1 97 ? 10.843 5.295 -13.644 1.00 93.50 97 LEU A N 1
ATOM 732 C CA . LEU A 1 97 ? 10.409 3.964 -13.194 1.00 93.50 97 LEU A CA 1
ATOM 733 C C . LEU A 1 97 ? 10.944 3.614 -11.798 1.00 93.50 97 LEU A C 1
ATOM 735 O O . LEU A 1 97 ? 10.217 3.073 -10.960 1.00 93.50 97 LEU A O 1
ATOM 739 N N . ILE A 1 98 ? 12.209 3.937 -11.513 1.00 95.12 98 ILE A N 1
ATOM 740 C CA . ILE A 1 98 ? 12.798 3.720 -10.183 1.00 95.12 98 ILE A CA 1
ATOM 741 C C . ILE A 1 98 ? 12.056 4.551 -9.135 1.00 95.12 98 ILE A C 1
ATOM 743 O O . ILE A 1 98 ? 11.795 4.070 -8.025 1.00 95.12 98 ILE A O 1
ATOM 747 N N . ALA A 1 99 ? 11.727 5.798 -9.456 1.00 93.81 99 ALA A N 1
ATOM 748 C CA . ALA A 1 99 ? 11.046 6.675 -8.524 1.00 93.81 99 ALA A CA 1
ATOM 749 C C . ALA A 1 99 ? 9.584 6.253 -8.290 1.00 93.81 99 ALA A C 1
ATOM 751 O O . ALA A 1 99 ? 9.137 6.267 -7.140 1.00 93.81 99 ALA A O 1
ATOM 752 N N . GLU A 1 100 ? 8.888 5.776 -9.323 1.00 93.44 100 GLU A N 1
ATOM 753 C CA . GLU A 1 100 ? 7.552 5.178 -9.219 1.00 93.44 100 GLU A CA 1
ATOM 754 C C . GLU A 1 100 ? 7.560 3.938 -8.308 1.00 93.44 100 GLU A C 1
ATOM 756 O O . GLU A 1 100 ? 6.792 3.858 -7.343 1.00 93.44 100 GLU A O 1
ATOM 761 N N . GLN A 1 101 ? 8.502 3.008 -8.516 1.00 95.94 101 GLN A N 1
ATOM 762 C CA . GLN A 1 101 ? 8.644 1.835 -7.644 1.00 95.94 101 GLN A CA 1
ATOM 763 C C . GLN A 1 101 ? 8.948 2.220 -6.189 1.00 95.94 101 GLN A C 1
ATOM 765 O O . GLN A 1 101 ? 8.415 1.612 -5.253 1.00 95.94 101 GLN A O 1
ATOM 770 N N . ARG A 1 102 ? 9.788 3.241 -5.970 1.00 96.56 102 ARG A N 1
ATOM 771 C CA . ARG A 1 102 ? 10.083 3.759 -4.622 1.00 96.56 102 ARG A CA 1
ATOM 772 C C . ARG A 1 102 ? 8.847 4.368 -3.968 1.00 96.56 102 ARG A C 1
ATOM 774 O O . ARG A 1 102 ? 8.615 4.101 -2.787 1.00 96.56 102 ARG A O 1
ATOM 781 N N . HIS A 1 103 ? 8.063 5.148 -4.710 1.00 96.00 103 HIS A N 1
ATOM 782 C CA . HIS A 1 103 ? 6.801 5.705 -4.229 1.00 96.00 103 HIS A CA 1
ATOM 783 C C . HIS A 1 103 ? 5.839 4.582 -3.817 1.00 96.00 103 HIS A C 1
ATOM 785 O O . HIS A 1 103 ? 5.382 4.558 -2.672 1.00 96.00 103 HIS A O 1
ATOM 791 N N . PHE A 1 104 ? 5.620 3.592 -4.687 1.00 95.81 104 PHE A N 1
ATOM 792 C CA . PHE A 1 104 ? 4.766 2.437 -4.396 1.00 95.81 104 PHE A CA 1
ATOM 793 C C . PHE A 1 104 ? 5.211 1.676 -3.135 1.00 95.81 104 PHE A C 1
ATOM 795 O O . PHE A 1 104 ? 4.401 1.386 -2.251 1.00 95.81 104 PHE A O 1
ATOM 802 N N . HIS A 1 105 ? 6.513 1.412 -2.994 1.00 97.62 105 HIS A N 1
ATOM 803 C CA . HIS A 1 105 ? 7.070 0.754 -1.808 1.00 97.62 105 HIS A CA 1
ATOM 804 C C . HIS A 1 105 ? 6.842 1.551 -0.517 1.00 97.62 105 HIS A C 1
ATOM 806 O O . HIS A 1 105 ? 6.525 0.974 0.527 1.00 97.62 105 HIS A O 1
ATOM 812 N N . LEU A 1 106 ? 6.986 2.879 -0.565 1.00 98.12 106 LEU A N 1
ATOM 813 C CA . LEU A 1 106 ? 6.696 3.738 0.584 1.00 98.12 106 LEU A CA 1
ATOM 814 C C . LEU A 1 106 ? 5.209 3.703 0.947 1.00 98.12 106 LEU A C 1
ATOM 816 O O . LEU A 1 106 ? 4.892 3.573 2.128 1.00 98.12 106 LEU A O 1
ATOM 820 N N . MET A 1 107 ? 4.312 3.718 -0.042 1.00 97.56 107 MET A N 1
ATOM 821 C CA . MET A 1 107 ? 2.872 3.590 0.195 1.00 97.56 107 MET A CA 1
ATOM 822 C C . MET A 1 107 ? 2.512 2.240 0.829 1.00 97.56 107 MET A C 1
ATOM 824 O O . MET A 1 107 ? 1.743 2.199 1.792 1.00 97.56 107 MET A O 1
ATOM 828 N N . LEU A 1 108 ? 3.124 1.137 0.385 1.00 97.38 108 LEU A N 1
ATOM 829 C CA . LEU A 1 108 ? 2.958 -0.168 1.034 1.00 97.38 108 LEU A CA 1
ATOM 830 C C . LEU A 1 108 ? 3.416 -0.139 2.497 1.00 97.38 108 LEU A C 1
ATOM 832 O O . LEU A 1 108 ? 2.681 -0.593 3.378 1.00 97.38 108 LEU A O 1
ATOM 836 N N . LYS A 1 109 ? 4.587 0.443 2.786 1.00 97.88 109 LYS A N 1
ATOM 837 C CA . LYS A 1 109 ? 5.068 0.609 4.169 1.00 97.88 109 LYS A CA 1
ATOM 838 C C . LYS A 1 109 ? 4.110 1.434 5.019 1.00 97.88 109 LYS A C 1
ATOM 840 O O . LYS A 1 109 ? 3.829 1.041 6.147 1.00 97.88 109 LYS A O 1
ATOM 845 N N . THR A 1 110 ? 3.565 2.521 4.476 1.00 97.81 110 THR A N 1
ATOM 846 C CA . THR A 1 110 ? 2.527 3.314 5.139 1.00 97.81 110 THR A CA 1
ATOM 847 C C . THR A 1 110 ? 1.341 2.439 5.536 1.00 97.81 110 THR A C 1
ATOM 849 O O . THR A 1 110 ? 0.957 2.449 6.704 1.00 97.81 110 THR A O 1
ATOM 852 N N . THR A 1 111 ? 0.793 1.638 4.614 1.00 96.19 111 THR A N 1
ATOM 853 C CA . THR A 1 111 ? -0.350 0.762 4.935 1.00 96.19 111 THR A CA 1
ATOM 854 C C . THR A 1 111 ? -0.022 -0.272 6.016 1.00 96.19 111 THR A C 1
ATOM 856 O O . THR A 1 111 ? -0.844 -0.521 6.898 1.00 96.19 111 THR A O 1
ATOM 859 N N . LEU A 1 112 ? 1.195 -0.830 6.004 1.00 96.31 112 LEU A N 1
ATOM 860 C CA . LEU A 1 112 ? 1.662 -1.753 7.039 1.00 96.31 112 LEU A CA 1
ATOM 861 C C . LEU A 1 112 ? 1.762 -1.069 8.407 1.00 96.31 112 LEU A C 1
ATOM 863 O O . LEU A 1 112 ? 1.256 -1.618 9.385 1.00 96.31 112 LEU A O 1
ATOM 867 N N . CYS A 1 113 ? 2.348 0.129 8.477 1.00 96.94 113 CYS A N 1
ATOM 868 C CA . CYS A 1 113 ? 2.442 0.899 9.719 1.00 96.94 113 CYS A CA 1
ATOM 869 C C . CYS A 1 113 ? 1.056 1.293 10.256 1.00 96.94 113 CYS A C 1
ATOM 871 O O . CYS A 1 113 ? 0.823 1.164 11.456 1.00 96.94 113 CYS A O 1
ATOM 873 N N . PHE A 1 114 ? 0.108 1.673 9.389 1.00 93.31 114 PHE A N 1
ATOM 874 C CA . PHE A 1 114 ? -1.286 1.922 9.790 1.00 93.31 114 PHE A CA 1
ATOM 875 C C . PHE A 1 114 ? -1.931 0.689 10.427 1.00 93.31 114 PHE A C 1
ATOM 877 O O . PHE A 1 114 ? -2.557 0.788 11.479 1.00 93.31 114 PHE A O 1
ATOM 884 N N . ASN A 1 115 ? -1.751 -0.489 9.824 1.00 91.12 115 ASN A N 1
ATOM 885 C CA . ASN A 1 115 ? -2.296 -1.736 10.367 1.00 91.12 115 ASN A CA 1
ATOM 886 C C . ASN A 1 115 ? -1.661 -2.118 11.715 1.00 91.12 115 ASN A C 1
ATOM 888 O O . ASN A 1 115 ? -2.284 -2.814 12.515 1.00 91.12 115 ASN A O 1
ATOM 892 N N . GLN A 1 116 ? -0.436 -1.659 11.973 1.00 94.31 116 GLN A N 1
ATOM 893 C CA . GLN A 1 116 ? 0.284 -1.863 13.231 1.00 94.31 116 GLN A CA 1
ATOM 894 C C . GLN A 1 116 ? 0.044 -0.743 14.256 1.00 94.31 116 GLN A C 1
ATOM 896 O O . GLN A 1 116 ? 0.575 -0.825 15.359 1.00 94.31 116 GLN A O 1
ATOM 901 N N . SER A 1 117 ? -0.777 0.264 13.928 1.00 92.94 117 SER A N 1
ATOM 902 C CA . SER A 1 117 ? -1.011 1.455 14.765 1.00 92.94 117 SER A CA 1
ATOM 903 C C . SER A 1 117 ? 0.268 2.259 15.064 1.00 92.94 117 SER A C 1
ATOM 905 O O . SER A 1 117 ? 0.391 2.890 16.110 1.00 92.94 117 SER A O 1
ATOM 907 N N . GLU A 1 118 ? 1.246 2.232 14.153 1.00 96.00 118 GLU A N 1
ATOM 908 C CA . GLU A 1 118 ? 2.498 2.990 14.260 1.00 96.00 118 GLU A CA 1
ATOM 909 C C . GLU A 1 118 ? 2.394 4.332 13.508 1.00 96.00 118 GLU A C 1
ATOM 911 O O . GLU A 1 118 ? 3.030 4.539 12.468 1.00 96.00 118 GLU A O 1
ATOM 916 N N . ASP A 1 119 ? 1.578 5.252 14.030 1.00 96.44 119 ASP A N 1
ATOM 917 C CA . ASP A 1 119 ? 1.181 6.494 13.346 1.00 96.44 119 ASP A CA 1
ATOM 918 C C . ASP A 1 119 ? 2.362 7.400 12.951 1.00 96.44 119 ASP A C 1
ATOM 920 O O . ASP A 1 119 ? 2.372 7.975 11.863 1.00 96.44 119 ASP A O 1
ATOM 924 N N . GLU A 1 120 ? 3.379 7.529 13.807 1.00 97.19 120 GLU A N 1
ATOM 925 C CA . GLU A 1 120 ? 4.555 8.376 13.541 1.00 97.19 120 GLU A CA 1
ATOM 926 C C . GLU A 1 120 ? 5.388 7.858 12.361 1.00 97.19 120 GLU A C 1
ATOM 928 O O . GLU A 1 120 ? 5.828 8.625 11.501 1.00 97.19 120 GLU A O 1
ATOM 933 N N . LYS A 1 121 ? 5.573 6.535 12.281 1.00 97.88 121 LYS A N 1
ATOM 934 C CA . LYS A 1 121 ? 6.303 5.903 11.175 1.00 97.88 121 LYS A CA 1
ATOM 935 C C . LYS A 1 121 ? 5.491 5.950 9.887 1.00 97.88 121 LYS A C 1
ATOM 937 O O . LYS A 1 121 ? 6.058 6.207 8.824 1.00 97.88 121 LYS A O 1
ATOM 942 N N . ALA A 1 122 ? 4.174 5.743 9.979 1.00 98.12 122 ALA A N 1
ATOM 943 C CA . ALA A 1 122 ? 3.276 5.896 8.840 1.00 98.12 122 ALA A CA 1
ATOM 944 C C . ALA A 1 122 ? 3.386 7.313 8.258 1.00 98.12 122 ALA A C 1
ATOM 946 O O . ALA A 1 122 ? 3.597 7.458 7.054 1.00 98.12 122 ALA A O 1
ATOM 947 N N . GLU A 1 123 ? 3.340 8.343 9.108 1.00 98.12 123 GLU A N 1
ATOM 948 C CA . GLU A 1 123 ? 3.505 9.738 8.694 1.00 98.12 123 GLU A CA 1
ATOM 949 C C . GLU A 1 123 ? 4.852 10.001 8.025 1.00 98.12 123 GLU A C 1
ATOM 951 O O . GLU A 1 123 ? 4.901 10.619 6.959 1.00 98.12 123 GLU A O 1
ATOM 956 N N . TYR A 1 124 ? 5.942 9.508 8.620 1.00 98.31 124 TYR A N 1
ATOM 957 C CA . TYR A 1 124 ? 7.276 9.629 8.042 1.00 98.31 124 TYR A CA 1
ATOM 958 C C . TYR A 1 124 ? 7.317 9.056 6.619 1.00 98.31 124 TYR A C 1
ATOM 960 O O . TYR A 1 124 ? 7.775 9.732 5.697 1.00 98.31 124 TYR A O 1
ATOM 968 N N . HIS A 1 125 ? 6.784 7.848 6.414 1.00 98.56 125 HIS A N 1
ATOM 969 C CA . HIS A 1 125 ? 6.747 7.217 5.094 1.00 98.56 125 HIS A CA 1
ATOM 970 C C . HIS A 1 125 ? 5.871 7.979 4.094 1.00 98.56 125 HIS A C 1
ATOM 972 O O . HIS A 1 125 ? 6.306 8.165 2.956 1.00 98.56 125 HIS A O 1
ATOM 978 N N . ILE A 1 126 ? 4.711 8.499 4.514 1.00 98.38 126 ILE A N 1
ATOM 979 C CA . ILE A 1 126 ? 3.850 9.305 3.633 1.00 98.38 126 ILE A CA 1
ATOM 980 C C . ILE A 1 126 ? 4.557 10.593 3.214 1.00 98.38 126 ILE A C 1
ATOM 982 O O . ILE A 1 126 ? 4.523 10.955 2.043 1.00 98.38 126 ILE A O 1
ATOM 986 N N . ARG A 1 127 ? 5.234 11.282 4.141 1.00 98.19 127 ARG A N 1
ATOM 987 C CA . ARG A 1 127 ? 5.968 12.519 3.828 1.00 98.19 127 ARG A CA 1
ATOM 988 C C . ARG A 1 127 ? 7.128 12.270 2.864 1.00 98.19 127 ARG A C 1
ATOM 990 O O . ARG A 1 127 ? 7.364 13.090 1.981 1.00 98.19 127 ARG A O 1
ATOM 997 N N . GLN A 1 128 ? 7.827 11.139 2.993 1.00 98.19 128 GLN A N 1
ATOM 998 C CA . GLN A 1 128 ? 8.850 10.742 2.019 1.00 98.19 128 GLN A CA 1
ATOM 999 C C . GLN A 1 128 ? 8.232 10.447 0.644 1.00 98.19 128 GLN A C 1
ATOM 1001 O O . GLN A 1 128 ? 8.755 10.914 -0.365 1.00 98.19 128 GLN A O 1
ATOM 1006 N N . ALA A 1 129 ? 7.107 9.725 0.599 1.00 97.69 129 ALA A N 1
ATOM 1007 C CA . ALA A 1 129 ? 6.402 9.428 -0.649 1.00 97.69 129 ALA A CA 1
ATOM 1008 C C . ALA A 1 129 ? 5.895 10.705 -1.334 1.00 97.69 129 ALA A C 1
ATOM 1010 O O . ALA A 1 129 ? 6.038 10.842 -2.548 1.00 97.69 129 ALA A O 1
ATOM 1011 N N . LEU A 1 130 ? 5.385 11.658 -0.547 1.00 97.38 130 LEU A N 1
ATOM 1012 C CA . LEU A 1 130 ? 4.935 12.963 -1.015 1.00 97.38 130 LEU A CA 1
ATOM 1013 C C . LEU A 1 130 ? 6.097 13.765 -1.602 1.00 97.38 130 LEU A C 1
ATOM 1015 O O . LEU A 1 130 ? 5.957 14.293 -2.696 1.00 97.38 130 LEU A O 1
ATOM 1019 N N . LYS A 1 131 ? 7.255 13.801 -0.925 1.00 97.00 131 LYS A N 1
ATOM 1020 C CA . LYS A 1 131 ? 8.458 14.487 -1.424 1.00 97.00 131 LYS A CA 1
ATOM 1021 C C . LYS A 1 131 ? 8.913 13.932 -2.778 1.00 97.00 131 LYS A C 1
ATOM 1023 O O . LYS A 1 131 ? 9.281 14.709 -3.656 1.00 97.00 131 LYS A O 1
ATOM 1028 N N . LEU A 1 132 ? 8.884 12.607 -2.949 1.00 95.88 132 LEU A N 1
ATOM 1029 C CA . LEU A 1 132 ? 9.205 11.968 -4.230 1.00 95.88 132 LEU A CA 1
ATOM 1030 C C . LEU A 1 132 ? 8.168 12.304 -5.308 1.00 95.88 132 LEU A C 1
ATOM 1032 O O . LEU A 1 132 ? 8.548 12.678 -6.411 1.00 95.88 132 LEU A O 1
ATOM 1036 N N . ALA A 1 133 ? 6.876 12.231 -4.980 1.00 96.12 133 ALA A N 1
ATOM 1037 C CA . ALA A 1 133 ? 5.802 12.546 -5.921 1.00 96.12 133 ALA A CA 1
ATOM 1038 C C . ALA A 1 133 ? 5.855 14.012 -6.386 1.00 96.12 133 ALA A C 1
ATOM 1040 O O . ALA A 1 133 ? 5.703 14.286 -7.572 1.00 96.12 133 ALA A O 1
ATOM 1041 N N . THR A 1 134 ? 6.143 14.953 -5.478 1.00 95.44 134 THR A N 1
ATOM 1042 C CA . THR A 1 134 ? 6.296 16.373 -5.830 1.00 95.44 134 THR A CA 1
ATOM 1043 C C . THR A 1 134 ? 7.540 16.640 -6.665 1.00 95.44 134 THR A C 1
ATOM 1045 O O . THR A 1 134 ? 7.489 17.496 -7.535 1.00 95.44 134 THR A O 1
ATOM 1048 N N . ALA A 1 135 ? 8.642 15.921 -6.421 1.00 94.88 135 ALA A N 1
ATOM 1049 C CA . ALA A 1 135 ? 9.879 16.097 -7.184 1.00 94.88 135 ALA A CA 1
ATOM 1050 C C . ALA A 1 135 ? 9.751 15.599 -8.630 1.00 94.88 135 ALA A C 1
ATOM 1052 O O . ALA A 1 135 ? 10.388 16.139 -9.526 1.00 94.88 135 ALA A O 1
ATOM 1053 N N . ASN A 1 136 ? 8.910 14.589 -8.860 1.00 88.94 136 ASN A N 1
ATOM 1054 C CA . ASN A 1 136 ? 8.755 13.983 -10.178 1.00 88.94 136 ASN A CA 1
ATOM 1055 C C . ASN A 1 136 ? 7.715 14.673 -11.071 1.00 88.94 136 ASN A C 1
ATOM 1057 O O . ASN A 1 136 ? 7.526 14.198 -12.184 1.00 88.94 136 ASN A O 1
ATOM 1061 N N . HIS A 1 137 ? 7.049 15.736 -10.587 1.00 71.19 137 HIS A N 1
ATOM 1062 C CA . HIS A 1 137 ? 6.124 16.676 -11.260 1.00 71.19 137 HIS A CA 1
ATOM 1063 C C . HIS A 1 137 ? 5.036 16.134 -12.217 1.00 71.19 137 HIS A C 1
ATOM 1065 O O . HIS A 1 137 ? 4.206 16.913 -12.674 1.00 71.19 137 HIS A O 1
ATOM 1071 N N . ASN A 1 138 ? 4.963 14.830 -12.475 1.00 78.25 138 ASN A N 1
ATOM 1072 C CA . ASN A 1 138 ? 4.243 14.291 -13.626 1.00 78.25 138 ASN A CA 1
ATOM 1073 C C . ASN A 1 138 ? 2.955 13.545 -13.272 1.00 78.25 138 ASN A C 1
ATOM 1075 O O . ASN A 1 138 ? 2.203 13.210 -14.179 1.00 78.25 138 ASN A O 1
ATOM 1079 N N . GLU A 1 139 ? 2.675 13.276 -11.991 1.00 92.19 139 GLU A N 1
ATOM 1080 C CA . GLU A 1 139 ? 1.506 12.474 -11.604 1.00 92.19 139 GLU A CA 1
ATOM 1081 C C . GLU A 1 139 ? 0.761 13.082 -10.403 1.00 92.19 139 GLU A C 1
ATOM 1083 O O . GLU A 1 139 ? 1.087 12.784 -9.245 1.00 92.19 139 GLU A O 1
ATOM 1088 N N . PRO A 1 140 ? -0.256 13.937 -10.649 1.00 95.06 140 PRO A N 1
ATOM 1089 C CA . PRO A 1 140 ? -1.044 14.561 -9.582 1.00 95.06 140 PRO A CA 1
ATOM 1090 C C . PRO A 1 140 ? -1.778 13.524 -8.718 1.00 95.06 140 PRO A C 1
ATOM 1092 O O . PRO A 1 140 ? -1.977 13.746 -7.522 1.00 95.06 140 PRO A O 1
ATOM 1095 N N . GLU A 1 141 ? -2.096 12.359 -9.284 1.00 95.44 141 GLU A N 1
ATOM 1096 C CA . GLU A 1 141 ? -2.703 11.224 -8.583 1.00 95.44 141 GLU A CA 1
ATOM 1097 C C . GLU A 1 141 ? -1.838 10.717 -7.421 1.00 95.44 141 GLU A C 1
ATOM 1099 O O . GLU A 1 141 ? -2.349 10.427 -6.338 1.00 95.44 141 GLU A O 1
ATOM 1104 N N . GLN A 1 142 ? -0.513 10.653 -7.599 1.00 95.75 142 GLN A N 1
ATOM 1105 C CA . GLN A 1 142 ? 0.405 10.191 -6.552 1.00 95.75 142 GLN A CA 1
ATOM 1106 C C . GLN A 1 142 ? 0.433 11.166 -5.369 1.00 95.75 142 GLN A C 1
ATOM 1108 O O . GLN A 1 142 ? 0.387 10.759 -4.203 1.00 95.75 142 GLN A O 1
ATOM 1113 N N . VAL A 1 143 ? 0.455 12.469 -5.665 1.00 97.12 143 VAL A N 1
ATOM 1114 C CA . VAL A 1 143 ? 0.384 13.531 -4.654 1.00 97.12 143 VAL A CA 1
ATOM 1115 C C . VAL A 1 143 ? -0.954 13.470 -3.918 1.00 97.12 143 VAL A C 1
ATOM 1117 O O . VAL A 1 143 ? -0.979 13.497 -2.683 1.00 97.12 143 VAL A O 1
ATOM 1120 N N . ALA A 1 144 ? -2.059 13.330 -4.652 1.00 97.31 144 ALA A N 1
ATOM 1121 C CA . ALA A 1 144 ? -3.396 13.210 -4.084 1.00 97.31 144 ALA A CA 1
ATOM 1122 C C . ALA A 1 144 ? -3.529 11.966 -3.196 1.00 97.31 144 ALA A C 1
ATOM 1124 O O . ALA A 1 144 ? -4.029 12.063 -2.074 1.00 97.31 144 ALA A O 1
ATOM 1125 N N . ARG A 1 145 ? -2.979 10.818 -3.615 1.00 96.94 145 ARG A N 1
ATOM 1126 C CA . ARG A 1 145 ? -2.937 9.596 -2.801 1.00 96.94 145 ARG A CA 1
ATOM 1127 C C . ARG A 1 145 ? -2.176 9.835 -1.496 1.00 96.94 145 ARG A C 1
ATOM 1129 O O . ARG A 1 145 ? -2.683 9.487 -0.429 1.00 96.94 145 ARG A O 1
ATOM 1136 N N . CYS A 1 146 ? -1.011 10.486 -1.523 1.00 97.88 146 CYS A N 1
ATOM 1137 C CA . CYS A 1 146 ? -0.304 10.855 -0.289 1.00 97.88 146 CYS A CA 1
ATOM 1138 C C . CYS A 1 146 ? -1.143 11.771 0.619 1.00 97.88 146 CYS A C 1
ATOM 1140 O O . CYS A 1 146 ? -1.209 11.532 1.828 1.00 97.88 146 CYS A O 1
ATOM 1142 N N . LYS A 1 147 ? -1.817 12.783 0.058 1.00 97.81 147 LYS A N 1
ATOM 1143 C CA . LYS A 1 147 ? -2.704 13.685 0.814 1.00 97.81 147 LYS A CA 1
ATOM 1144 C C . LYS A 1 147 ? -3.890 12.947 1.435 1.00 97.81 147 LYS A C 1
ATOM 1146 O O . LYS A 1 147 ? -4.176 13.165 2.610 1.00 97.81 147 LYS A O 1
ATOM 1151 N N . TYR A 1 148 ? -4.504 12.014 0.712 1.00 97.81 148 TYR A N 1
ATOM 1152 C CA . TYR A 1 148 ? -5.555 11.139 1.232 1.00 97.81 148 TYR A CA 1
ATOM 1153 C C . TYR A 1 148 ? -5.086 10.359 2.468 1.00 97.81 148 TYR A C 1
ATOM 1155 O O . TYR A 1 148 ? -5.755 10.364 3.505 1.00 97.81 148 TYR A O 1
ATOM 1163 N N . TRP A 1 149 ? -3.902 9.739 2.413 1.00 97.81 149 TRP A N 1
ATOM 1164 C CA . TRP A 1 149 ? -3.358 9.006 3.562 1.00 97.81 149 TRP A CA 1
ATOM 1165 C C . TRP A 1 149 ? -2.981 9.921 4.738 1.00 97.81 149 TRP A C 1
ATOM 1167 O O . TRP A 1 149 ? -3.186 9.526 5.888 1.00 97.81 149 TRP A O 1
ATOM 1177 N N . LEU A 1 150 ? -2.511 11.151 4.486 1.00 98.06 150 LEU A N 1
ATOM 1178 C CA . LEU A 1 150 ? -2.343 12.164 5.541 1.00 98.06 150 LEU A CA 1
ATOM 1179 C C . LEU A 1 150 ? -3.685 12.563 6.166 1.00 98.06 150 LEU A C 1
ATOM 1181 O O . LEU A 1 150 ? -3.772 12.665 7.388 1.00 98.06 150 LEU A O 1
ATOM 1185 N N . GLY A 1 151 ? -4.737 12.728 5.359 1.00 97.56 151 GLY A N 1
ATOM 1186 C CA . GLY A 1 151 ? -6.092 13.004 5.839 1.00 97.56 151 GLY A CA 1
ATOM 1187 C C . GLY A 1 151 ? -6.612 11.894 6.751 1.00 97.56 151 GLY A C 1
ATOM 1188 O O . GLY A 1 151 ? -7.104 12.164 7.847 1.00 97.56 151 GLY A O 1
ATOM 1189 N N . ARG A 1 152 ? -6.396 10.625 6.374 1.00 96.50 152 ARG A N 1
ATOM 1190 C CA . ARG A 1 152 ? -6.725 9.475 7.236 1.00 96.50 152 ARG A CA 1
ATOM 1191 C C . ARG A 1 152 ? -5.962 9.498 8.557 1.00 96.50 152 ARG A C 1
ATOM 1193 O O . ARG A 1 152 ? -6.556 9.218 9.595 1.00 96.50 152 ARG A O 1
ATOM 1200 N N . LEU A 1 153 ? -4.674 9.837 8.533 1.00 96.75 153 LEU A N 1
ATOM 1201 C CA . LEU A 1 153 ? -3.859 9.953 9.743 1.00 96.75 153 LEU A CA 1
ATOM 1202 C C . LEU A 1 153 ? -4.364 11.081 10.660 1.00 96.75 153 LEU A C 1
ATOM 1204 O O . LEU A 1 153 ? -4.521 10.879 11.864 1.00 96.75 153 LEU A O 1
ATOM 1208 N N . ALA A 1 154 ? -4.657 12.256 10.096 1.00 96.44 154 ALA A N 1
ATOM 1209 C CA . ALA A 1 154 ? -5.212 13.395 10.829 1.00 96.44 154 ALA A CA 1
ATOM 1210 C C . ALA A 1 154 ? -6.571 13.048 11.456 1.00 96.44 154 ALA A C 1
ATOM 1212 O O . ALA A 1 154 ? -6.814 13.352 12.627 1.00 96.44 154 ALA A O 1
ATOM 1213 N N . TRP A 1 155 ? -7.412 12.319 10.718 1.00 94.62 155 TRP A N 1
ATOM 1214 C CA . TRP A 1 155 ? -8.694 11.826 11.210 1.00 94.62 155 TRP A CA 1
ATOM 1215 C C . TRP A 1 155 ? -8.527 10.860 12.390 1.00 94.62 155 TRP A C 1
ATOM 1217 O O . TRP A 1 155 ? -9.192 11.033 13.413 1.00 94.62 155 TRP A O 1
ATOM 1227 N N . LEU A 1 156 ? -7.597 9.898 12.301 1.00 92.50 156 LEU A N 1
ATOM 1228 C CA . LEU A 1 156 ? -7.286 8.984 13.411 1.00 92.50 156 LEU A CA 1
ATOM 1229 C C . LEU A 1 156 ? -6.771 9.720 14.652 1.00 92.50 156 LEU A C 1
ATOM 1231 O O . LEU A 1 156 ? -7.122 9.347 15.769 1.00 92.50 156 LEU A O 1
ATOM 1235 N N . ARG A 1 157 ? -6.007 10.801 14.468 1.00 93.25 157 ARG A N 1
ATOM 1236 C CA . ARG A 1 157 ? -5.531 11.674 15.556 1.00 93.25 157 ARG A CA 1
ATOM 1237 C C . ARG A 1 157 ? -6.617 12.582 16.137 1.00 93.25 157 ARG A C 1
ATOM 1239 O O . ARG A 1 157 ? -6.355 13.312 17.087 1.00 93.25 157 ARG A O 1
ATOM 1246 N N . GLY A 1 158 ? -7.826 12.557 15.578 1.00 91.75 158 GLY A N 1
ATOM 1247 C CA . GLY A 1 158 ? -8.948 13.382 16.015 1.00 91.75 158 GLY A CA 1
ATOM 1248 C C . GLY A 1 158 ? -8.915 14.823 15.504 1.00 91.75 158 GLY A C 1
ATOM 1249 O O . GLY A 1 158 ? -9.751 15.614 15.933 1.00 91.75 158 GLY A O 1
ATOM 1250 N N . LYS A 1 159 ? -8.013 15.163 14.577 1.00 95.12 159 LYS A N 1
ATOM 1251 C CA . LYS A 1 159 ? -7.928 16.489 13.953 1.00 95.12 159 LYS A CA 1
ATOM 1252 C C . LYS A 1 159 ? -8.869 16.563 12.746 1.00 95.12 159 LYS A C 1
ATOM 1254 O O . LYS A 1 159 ? -8.447 16.373 11.607 1.00 95.12 159 LYS A O 1
ATOM 1259 N N . GLY A 1 160 ? -10.157 16.783 13.014 1.00 94.50 160 GLY A N 1
ATOM 1260 C CA . GLY A 1 160 ? -11.220 16.767 11.999 1.00 94.50 160 GLY A CA 1
ATOM 1261 C C . GLY A 1 160 ? -11.011 17.780 10.871 1.00 94.50 160 GLY A C 1
ATOM 1262 O O . GLY A 1 160 ? -11.038 17.391 9.707 1.00 94.50 160 GLY A O 1
ATOM 1263 N N . GLU A 1 161 ? -10.721 19.037 11.213 1.00 95.56 161 GLU A N 1
ATOM 1264 C CA . GLU A 1 161 ? -10.523 20.116 10.231 1.00 95.56 161 GLU A CA 1
ATOM 1265 C C . GLU A 1 161 ? -9.325 19.863 9.308 1.00 95.56 161 GLU A C 1
ATOM 1267 O O . GLU A 1 161 ? -9.438 19.960 8.087 1.00 95.56 161 GLU A O 1
ATOM 1272 N N . GLU A 1 162 ? -8.186 19.446 9.876 1.00 96.75 162 GLU A N 1
ATOM 1273 C CA . GLU A 1 162 ? -6.999 19.099 9.087 1.00 96.75 162 GLU A CA 1
ATOM 1274 C C . GLU A 1 162 ? -7.301 17.922 8.149 1.00 96.75 162 GLU A C 1
ATOM 1276 O O . GLU A 1 162 ? -6.943 17.955 6.974 1.00 96.75 162 GLU A O 1
ATOM 1281 N N . ALA A 1 163 ? -8.013 16.900 8.634 1.00 97.19 163 ALA A N 1
ATOM 1282 C CA . ALA A 1 163 ? -8.418 15.773 7.803 1.00 97.19 163 ALA A CA 1
ATOM 1283 C C . ALA A 1 163 ? -9.330 16.209 6.647 1.00 97.19 163 ALA A C 1
ATOM 1285 O O . ALA A 1 163 ? -9.094 15.814 5.506 1.00 97.19 163 ALA A O 1
ATOM 1286 N N . LYS A 1 164 ? -10.331 17.051 6.931 1.00 97.00 164 LYS A N 1
ATOM 1287 C CA . LYS A 1 164 ? -11.277 17.591 5.947 1.00 97.00 164 LYS A CA 1
ATOM 1288 C C . LYS A 1 164 ? -10.552 18.334 4.826 1.00 97.00 164 LYS A C 1
ATOM 1290 O O . LYS A 1 164 ? -10.769 18.011 3.661 1.00 97.00 164 LYS A O 1
ATOM 1295 N N . ALA A 1 165 ? -9.647 19.253 5.168 1.00 97.94 165 ALA A N 1
ATOM 1296 C CA . ALA A 1 165 ? -8.854 19.997 4.187 1.00 97.94 165 ALA A CA 1
ATOM 1297 C C . ALA A 1 165 ? -8.043 19.059 3.275 1.00 97.94 165 ALA A C 1
ATOM 1299 O O . ALA A 1 165 ? -8.098 19.167 2.050 1.00 97.94 165 ALA A O 1
ATOM 1300 N N . ARG A 1 166 ? -7.361 18.064 3.862 1.00 98.12 166 ARG A N 1
ATOM 1301 C CA . ARG A 1 166 ? -6.577 17.078 3.098 1.00 98.12 166 ARG A CA 1
ATOM 1302 C C . ARG A 1 166 ? -7.435 16.202 2.188 1.00 98.12 166 ARG A C 1
ATOM 1304 O O . ARG A 1 166 ? -6.977 15.842 1.107 1.00 98.12 166 ARG A O 1
ATOM 1311 N N . PHE A 1 167 ? -8.645 15.848 2.617 1.00 97.88 167 PHE A N 1
ATOM 1312 C CA . PHE A 1 167 ? -9.573 15.065 1.805 1.00 97.88 167 PHE A CA 1
ATOM 1313 C C . PHE A 1 167 ? -10.097 15.854 0.606 1.00 97.88 167 PHE A C 1
ATOM 1315 O O . PHE A 1 167 ? -10.122 15.293 -0.483 1.00 97.88 167 PHE A O 1
ATOM 1322 N N . TYR A 1 168 ? -10.422 17.142 0.764 1.00 97.50 168 TYR A N 1
ATOM 1323 C CA . TYR A 1 168 ? -10.812 17.987 -0.372 1.00 97.50 168 TYR A CA 1
ATOM 1324 C C . TYR A 1 168 ? -9.687 18.139 -1.396 1.00 97.50 168 TYR A C 1
ATOM 1326 O O . TYR A 1 168 ? -9.919 17.941 -2.583 1.00 97.50 168 TYR A O 1
ATOM 1334 N N . GLU A 1 169 ? -8.453 18.396 -0.949 1.00 97.50 169 GLU A N 1
ATOM 1335 C CA . GLU A 1 169 ? -7.299 18.494 -1.857 1.00 97.50 169 GLU A CA 1
ATOM 1336 C C . GLU A 1 169 ? -7.010 17.191 -2.623 1.00 97.50 169 GLU A C 1
ATOM 1338 O O . GLU A 1 169 ? -6.361 17.220 -3.667 1.00 97.50 169 GLU A O 1
ATOM 1343 N N . ALA A 1 170 ? -7.414 16.044 -2.074 1.00 97.81 170 ALA A N 1
ATOM 1344 C CA . ALA A 1 170 ? -7.204 14.734 -2.677 1.00 97.81 170 ALA A CA 1
ATOM 1345 C C . ALA A 1 170 ? -8.400 14.251 -3.513 1.00 97.81 170 ALA A C 1
ATOM 1347 O O . ALA A 1 170 ? -8.267 13.246 -4.204 1.00 97.81 170 ALA A O 1
ATOM 1348 N N . HIS A 1 171 ? -9.555 14.918 -3.429 1.00 97.19 171 HIS A N 1
ATOM 1349 C CA . HIS A 1 171 ? -10.817 14.431 -3.991 1.00 97.19 171 HIS A CA 1
ATOM 1350 C C . HIS A 1 171 ? -10.816 14.435 -5.517 1.00 97.19 171 HIS A C 1
ATOM 1352 O O . HIS A 1 171 ? -11.038 13.394 -6.129 1.00 97.19 171 HIS A O 1
ATOM 1358 N N . GLU A 1 172 ? -10.491 15.579 -6.120 1.00 96.88 172 GLU A N 1
ATOM 1359 C CA . GLU A 1 172 ? -10.552 15.763 -7.572 1.00 96.88 172 GLU A CA 1
ATOM 1360 C C . GLU A 1 172 ? -9.637 14.786 -8.337 1.00 96.88 172 GLU A C 1
ATOM 1362 O O . GLU A 1 172 ? -10.145 14.085 -9.214 1.00 96.88 172 GLU A O 1
ATOM 1367 N N . PRO A 1 173 ? -8.345 14.606 -7.980 1.00 97.06 173 PRO A N 1
ATOM 1368 C CA . PRO A 1 173 ? -7.460 13.718 -8.737 1.00 97.06 173 PRO A CA 1
ATOM 1369 C C . PRO A 1 173 ? -7.696 12.227 -8.462 1.00 97.06 173 PRO A C 1
ATOM 1371 O O . PRO A 1 173 ? -7.167 11.384 -9.176 1.00 97.06 173 PRO A O 1
ATOM 1374 N N . LEU A 1 174 ? -8.434 11.875 -7.402 1.00 96.94 174 LEU A N 1
ATOM 1375 C CA . LEU A 1 174 ? -8.711 10.480 -7.039 1.00 96.94 174 LEU A CA 1
ATOM 1376 C C . LEU A 1 174 ? -10.123 10.033 -7.419 1.00 96.94 174 LEU A C 1
ATOM 1378 O O . LEU A 1 174 ? -10.499 8.914 -7.072 1.00 96.94 174 LEU A O 1
ATOM 1382 N N . ARG A 1 175 ? -10.903 10.870 -8.113 1.00 96.25 175 ARG A N 1
ATOM 1383 C CA . ARG A 1 175 ? -12.316 10.607 -8.420 1.00 96.25 175 ARG A CA 1
ATOM 1384 C C . ARG A 1 175 ? -12.543 9.263 -9.120 1.00 96.25 175 ARG A C 1
ATOM 1386 O O . ARG A 1 175 ? -13.472 8.543 -8.758 1.00 96.25 175 ARG A O 1
ATOM 1393 N N . ASP A 1 176 ? -11.672 8.915 -10.063 1.00 95.69 176 ASP A N 1
ATOM 1394 C CA . ASP A 1 176 ? -11.782 7.686 -10.864 1.00 95.69 176 ASP A CA 1
ATOM 1395 C C . ASP A 1 176 ? -11.086 6.475 -10.219 1.00 95.69 176 ASP A C 1
ATOM 1397 O O . ASP A 1 176 ? -11.248 5.331 -10.651 1.00 95.69 176 ASP A O 1
ATOM 1401 N N . LEU A 1 177 ? -10.330 6.705 -9.144 1.00 94.88 177 LEU A N 1
ATOM 1402 C CA . LEU A 1 177 ? -9.607 5.675 -8.411 1.00 94.88 177 LEU A CA 1
ATOM 1403 C C . LEU A 1 177 ? -10.483 5.074 -7.298 1.00 94.88 177 LEU A C 1
ATOM 1405 O O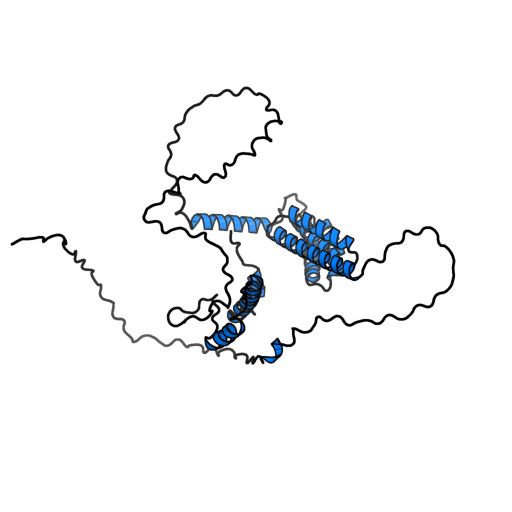 . LEU A 1 177 ? -11.386 5.729 -6.768 1.00 94.88 177 LEU A O 1
ATOM 1409 N N . PRO A 1 178 ? -10.229 3.818 -6.880 1.00 92.44 178 PRO A N 1
ATOM 1410 C CA . PRO A 1 178 ? -11.014 3.188 -5.823 1.00 92.44 178 PRO A CA 1
ATOM 1411 C C . PRO A 1 178 ? -10.923 3.958 -4.500 1.00 92.44 178 PRO A C 1
ATOM 1413 O O . PRO A 1 178 ? -11.871 3.922 -3.719 1.00 92.44 178 PRO A O 1
ATOM 1416 N N . GLU A 1 179 ? -9.820 4.670 -4.247 1.00 92.56 179 GLU A N 1
ATOM 1417 C CA . GLU A 1 179 ? -9.666 5.537 -3.081 1.00 92.56 179 GLU A CA 1
ATOM 1418 C C . GLU A 1 179 ? -10.688 6.679 -3.041 1.00 92.56 179 GLU A C 1
ATOM 1420 O O . GLU A 1 179 ? -11.187 6.971 -1.952 1.00 92.56 179 GLU A O 1
ATOM 1425 N N . GLY A 1 180 ? -11.041 7.267 -4.191 1.00 93.50 180 GLY A N 1
ATOM 1426 C CA . GLY A 1 180 ? -11.982 8.387 -4.294 1.00 93.50 180 GLY A CA 1
ATOM 1427 C C . GLY A 1 180 ? -13.351 8.074 -3.702 1.00 93.50 180 GLY A C 1
ATOM 1428 O O . GLY A 1 180 ? -13.888 8.873 -2.938 1.00 93.50 180 GLY A O 1
ATOM 1429 N N . LYS A 1 181 ? -13.854 6.853 -3.929 1.00 94.44 181 LYS A N 1
ATOM 1430 C CA . LYS A 1 181 ? -15.141 6.379 -3.381 1.00 94.44 181 LYS A CA 1
ATOM 1431 C C . LYS A 1 181 ? -15.202 6.452 -1.855 1.00 94.44 181 LYS A C 1
ATOM 1433 O O . LYS A 1 181 ? -16.258 6.701 -1.283 1.00 94.44 181 LYS A O 1
ATOM 1438 N N . TYR A 1 182 ? -14.070 6.244 -1.183 1.00 95.00 182 TYR A N 1
ATOM 1439 C CA . TYR A 1 182 ? -14.007 6.305 0.275 1.00 95.00 182 TYR A CA 1
ATOM 1440 C C . TYR A 1 182 ? -13.863 7.736 0.799 1.00 95.00 182 TYR A C 1
ATOM 1442 O O . TYR A 1 182 ? -14.167 7.974 1.967 1.00 95.00 182 TYR A O 1
ATOM 1450 N N . ILE A 1 183 ? -13.398 8.688 -0.020 1.00 96.62 183 ILE A N 1
ATOM 1451 C CA . ILE A 1 183 ? -13.215 10.084 0.404 1.00 96.62 183 ILE A CA 1
ATOM 1452 C C . ILE A 1 183 ? -14.560 10.696 0.786 1.00 96.62 183 ILE A C 1
ATOM 1454 O O . ILE A 1 183 ? -14.654 11.296 1.855 1.00 96.62 183 ILE A O 1
ATOM 1458 N N . ASP A 1 184 ? -15.605 10.465 -0.009 1.00 94.62 184 ASP A N 1
ATOM 1459 C CA . ASP A 1 184 ? -16.958 10.952 0.286 1.00 94.62 184 ASP A CA 1
ATOM 1460 C C . ASP A 1 184 ? -17.486 10.388 1.614 1.00 94.62 184 ASP A C 1
ATOM 1462 O O . ASP A 1 184 ? -18.032 11.123 2.442 1.00 94.62 184 ASP A O 1
ATOM 1466 N N . GLU A 1 185 ? -17.244 9.099 1.883 1.00 94.50 185 GLU A N 1
ATOM 1467 C CA . GLU A 1 185 ? -17.586 8.496 3.174 1.00 94.50 185 GLU A CA 1
ATOM 1468 C C . GLU A 1 185 ? -16.829 9.149 4.337 1.00 94.50 185 GLU A C 1
ATOM 1470 O O . GLU A 1 185 ? -17.405 9.376 5.407 1.00 94.50 185 GLU A O 1
ATOM 1475 N N . PHE A 1 186 ? -15.534 9.435 4.164 1.00 94.19 186 PHE A N 1
ATOM 1476 C CA . PHE A 1 186 ? -14.736 10.097 5.194 1.00 94.19 186 PHE A CA 1
ATOM 1477 C C . PHE A 1 186 ? -15.200 11.533 5.422 1.00 94.19 186 PHE A C 1
ATOM 1479 O O . PHE A 1 186 ? -15.373 11.915 6.578 1.00 94.19 186 PHE A O 1
ATOM 1486 N N . LEU A 1 187 ? -15.461 12.299 4.362 1.00 95.50 187 LEU A N 1
ATOM 1487 C CA . LEU A 1 187 ? -15.985 13.662 4.453 1.00 95.50 187 LEU A CA 1
ATOM 1488 C C . LEU A 1 187 ? -17.331 13.685 5.186 1.00 95.50 187 LEU A C 1
ATOM 1490 O O . LEU A 1 187 ? -17.494 14.460 6.131 1.00 95.50 187 LEU A O 1
ATOM 1494 N N . HIS A 1 188 ? -18.244 12.766 4.855 1.00 94.31 188 HIS A N 1
ATOM 1495 C CA . HIS A 1 188 ? -19.521 12.633 5.556 1.00 94.31 188 HIS A CA 1
ATOM 1496 C C . HIS A 1 188 ? -19.332 12.321 7.051 1.00 94.31 188 HIS A C 1
ATOM 1498 O O . HIS A 1 188 ? -19.981 12.922 7.910 1.00 94.31 188 HIS A O 1
ATOM 1504 N N . ARG A 1 189 ? -18.407 11.415 7.400 1.00 92.69 189 ARG A N 1
ATOM 1505 C CA . ARG A 1 189 ? -18.109 11.072 8.806 1.00 92.69 189 ARG A CA 1
ATOM 1506 C C . ARG A 1 189 ? -17.436 12.210 9.569 1.00 92.69 189 ARG A C 1
ATOM 1508 O O . ARG A 1 189 ? -17.695 12.355 10.763 1.00 92.69 189 ARG A O 1
ATOM 1515 N N . VAL A 1 190 ? -16.566 12.977 8.913 1.00 92.31 190 VAL A N 1
ATOM 1516 C CA . VAL A 1 190 ? -15.914 14.149 9.510 1.00 92.31 190 VAL A CA 1
ATOM 1517 C C . VAL A 1 190 ? -16.956 15.227 9.803 1.00 92.31 190 VAL A C 1
ATOM 1519 O O . VAL A 1 190 ? -16.973 15.741 10.915 1.00 92.31 190 VAL A O 1
ATOM 1522 N N . GLN A 1 191 ? -17.875 15.490 8.869 1.00 90.69 191 GLN A N 1
ATOM 1523 C CA . GLN A 1 191 ? -18.938 16.487 9.029 1.00 90.69 191 GLN A CA 1
ATOM 1524 C C . GLN A 1 191 ? -19.993 16.080 10.065 1.00 90.69 191 GLN A C 1
ATOM 1526 O O . GLN A 1 191 ? -20.504 16.921 10.798 1.00 90.69 191 GLN A O 1
ATOM 1531 N N . LYS A 1 192 ? -20.314 14.784 10.152 1.00 88.88 192 LYS A N 1
ATOM 1532 C CA . LYS A 1 192 ? -21.317 14.276 11.093 1.00 88.88 192 LYS A CA 1
ATOM 1533 C C . LYS A 1 192 ? -20.818 14.218 12.532 1.00 88.88 192 LYS A C 1
ATOM 1535 O O . LYS A 1 192 ? -21.641 13.997 13.408 1.00 88.88 192 LYS A O 1
ATOM 1540 N N . ARG A 1 193 ? -19.516 14.348 12.812 1.00 76.56 193 ARG A N 1
ATOM 1541 C CA . ARG A 1 193 ? -19.006 14.285 14.188 1.00 76.56 193 ARG A CA 1
ATOM 1542 C C . ARG A 1 193 ? -19.458 15.564 14.903 1.00 76.56 193 ARG A C 1
ATOM 1544 O O . ARG A 1 193 ? -18.822 16.589 14.683 1.00 76.56 193 ARG A O 1
ATOM 1551 N N . PRO A 1 194 ? -20.533 15.530 15.723 1.00 58.50 194 PRO A N 1
ATOM 1552 C CA . PRO A 1 194 ? -20.922 16.729 16.438 1.00 58.50 194 PRO A CA 1
ATOM 1553 C C . PRO A 1 194 ? -19.761 17.047 17.370 1.00 58.50 194 PRO A C 1
ATOM 1555 O O . PRO A 1 194 ? -19.200 16.130 17.990 1.00 58.50 194 PRO A O 1
ATOM 1558 N N . GLU A 1 195 ? -19.368 18.314 17.415 1.00 60.75 195 GLU A N 1
ATOM 1559 C CA . GLU A 1 195 ? -18.500 18.828 18.458 1.00 60.75 195 GLU A CA 1
ATOM 1560 C C . GLU A 1 195 ? -19.117 18.385 19.782 1.00 60.75 195 GLU A C 1
ATOM 1562 O O . GLU A 1 195 ? -20.146 18.882 20.225 1.00 60.75 195 GLU A O 1
ATOM 1567 N N . ARG A 1 196 ? -18.576 17.323 20.379 1.00 54.97 196 ARG A N 1
ATOM 1568 C CA . ARG A 1 196 ? -18.943 16.977 21.742 1.00 54.97 196 ARG A CA 1
ATOM 1569 C C . ARG A 1 196 ? -18.237 18.030 22.579 1.00 54.97 196 ARG A C 1
ATOM 1571 O O . ARG A 1 196 ? -17.090 17.824 22.957 1.00 54.97 196 ARG A O 1
ATOM 1578 N N . GLU A 1 197 ? -18.927 19.147 22.797 1.00 50.59 197 GLU A N 1
ATOM 1579 C CA . GLU A 1 197 ? -18.462 20.348 23.506 1.00 50.59 197 GLU A CA 1
ATOM 1580 C C . GLU A 1 197 ? -17.924 20.065 24.915 1.00 50.59 197 GLU A C 1
ATOM 1582 O O . GLU A 1 197 ? -17.185 20.860 25.480 1.00 50.59 197 GLU A O 1
ATOM 1587 N N . ASN A 1 198 ? -18.191 18.896 25.485 1.00 48.94 198 ASN A N 1
ATOM 1588 C CA . ASN A 1 198 ? -17.743 18.572 26.827 1.00 48.94 198 ASN A CA 1
ATOM 1589 C C . ASN A 1 198 ? -16.520 17.671 26.791 1.00 48.94 198 ASN A C 1
ATOM 1591 O O . ASN A 1 198 ? -16.702 16.457 26.821 1.00 48.94 198 ASN A O 1
ATOM 1595 N N . GLY A 1 199 ? -15.329 18.289 26.712 1.00 55.72 199 GLY A N 1
ATOM 1596 C CA . GLY A 1 199 ? -14.019 17.991 27.344 1.00 55.72 199 GLY A CA 1
ATOM 1597 C C . GLY A 1 199 ? -13.552 16.558 27.666 1.00 55.72 199 GLY A C 1
ATOM 1598 O O . GLY A 1 199 ? -12.446 16.368 28.168 1.00 55.72 199 GLY A O 1
ATOM 1599 N N . GLY A 1 200 ? -14.336 15.528 27.390 1.00 53.12 200 GLY A N 1
ATOM 1600 C CA . GLY A 1 200 ? -13.955 14.143 27.480 1.00 53.12 200 GLY A CA 1
ATOM 1601 C C . GLY A 1 200 ? -13.056 13.874 26.298 1.00 53.12 200 GLY A C 1
ATOM 1602 O O . GLY A 1 200 ? -13.500 13.912 25.151 1.00 53.12 200 GLY A O 1
ATOM 1603 N N . THR A 1 201 ? -11.792 13.588 26.581 1.00 52.69 201 THR A N 1
ATOM 1604 C CA . THR A 1 201 ? -10.867 12.919 25.672 1.00 52.69 201 THR A CA 1
ATOM 1605 C C . THR A 1 201 ? -11.509 11.608 25.217 1.00 52.69 201 THR A C 1
ATOM 1607 O O . THR A 1 201 ? -11.239 10.525 25.737 1.00 52.69 201 THR A O 1
ATOM 1610 N N . VAL A 1 202 ? -12.411 11.689 24.235 1.00 48.94 202 VAL A N 1
ATOM 1611 C CA . VAL A 1 202 ? -12.923 10.536 23.508 1.00 48.94 202 VAL A CA 1
ATOM 1612 C C . VAL A 1 202 ? -11.747 10.078 22.676 1.00 48.94 202 VAL A C 1
ATOM 1614 O O . VAL A 1 202 ? -11.530 10.510 21.543 1.00 48.94 202 VAL A O 1
ATOM 1617 N N . THR A 1 203 ? -10.943 9.244 23.326 1.00 49.25 203 THR A N 1
ATOM 1618 C CA . THR A 1 203 ? -9.894 8.454 22.713 1.00 49.25 203 THR A CA 1
ATOM 1619 C C . THR A 1 203 ? -10.438 7.905 21.396 1.00 49.25 203 THR A C 1
ATOM 1621 O O . THR A 1 203 ? -11.505 7.280 21.388 1.00 49.25 203 THR A O 1
ATOM 1624 N N . PRO A 1 204 ? -9.774 8.176 20.262 1.00 47.41 204 PRO A N 1
ATOM 1625 C CA . PRO A 1 204 ? -10.204 7.640 18.985 1.00 47.41 204 PRO A CA 1
ATOM 1626 C C . PRO A 1 204 ? -10.146 6.109 19.084 1.00 47.41 204 PRO A C 1
ATOM 1628 O O . PRO A 1 204 ? -9.077 5.503 19.124 1.00 47.41 204 PRO A O 1
ATOM 1631 N N . ARG A 1 205 ? -11.303 5.450 19.200 1.00 55.25 205 ARG A N 1
ATOM 1632 C CA . ARG A 1 205 ? -11.418 3.989 19.100 1.00 55.25 205 ARG A CA 1
ATOM 1633 C C . ARG A 1 205 ? -12.204 3.669 17.847 1.00 55.25 205 ARG A C 1
ATOM 1635 O O . ARG A 1 205 ? -13.359 4.066 17.724 1.00 55.25 205 ARG A O 1
ATOM 1642 N N . PRO A 1 206 ? -11.554 2.936 16.938 1.00 51.22 206 PRO A N 1
ATOM 1643 C CA . PRO A 1 206 ? -11.509 1.480 17.104 1.00 51.22 206 PRO A CA 1
ATOM 1644 C C . PRO A 1 206 ? -10.144 0.882 17.503 1.00 51.22 206 PRO A C 1
ATOM 1646 O O . PRO A 1 206 ? -10.113 -0.282 17.901 1.00 51.22 206 PRO A O 1
ATOM 1649 N N . VAL A 1 207 ? -9.044 1.648 17.504 1.00 53.41 207 VAL A N 1
ATOM 1650 C CA . VAL A 1 207 ? -7.680 1.110 17.730 1.00 53.41 207 VAL A CA 1
ATOM 1651 C C . VAL A 1 207 ? -7.549 0.440 19.088 1.00 53.41 207 VAL A C 1
ATOM 1653 O O . VAL A 1 207 ? -7.245 -0.745 19.172 1.00 53.41 207 VAL A O 1
ATOM 1656 N N . GLN A 1 208 ? -7.904 1.125 20.171 1.00 52.78 208 GLN A N 1
ATOM 1657 C CA . GLN A 1 208 ? -7.757 0.487 21.469 1.00 52.78 208 GLN A CA 1
ATOM 1658 C C . GLN A 1 208 ? -8.790 -0.673 21.677 1.00 52.78 208 GLN A C 1
ATOM 1660 O O . GLN A 1 208 ? -8.630 -1.496 22.584 1.00 52.78 208 GLN A O 1
ATOM 1665 N N . ALA A 1 209 ? -9.893 -0.758 20.904 1.00 59.09 209 ALA A N 1
ATOM 1666 C CA . ALA A 1 209 ? -10.815 -1.914 20.932 1.00 59.09 209 ALA A CA 1
ATOM 1667 C C . ALA A 1 209 ? -10.166 -3.137 20.295 1.00 59.09 209 ALA A C 1
ATOM 1669 O O . ALA A 1 209 ? -10.236 -4.223 20.870 1.00 59.09 209 ALA A O 1
ATOM 1670 N N . GLN A 1 210 ? -9.439 -2.928 19.201 1.00 59.06 210 GLN A N 1
ATOM 1671 C CA . GLN A 1 210 ? -8.514 -3.912 18.657 1.00 59.06 210 GLN A CA 1
ATOM 1672 C C . GLN A 1 210 ? -7.388 -4.248 19.639 1.00 59.06 210 GLN A C 1
ATOM 1674 O O . GLN A 1 210 ? -7.134 -5.427 19.849 1.00 59.06 210 GLN A O 1
ATOM 1679 N N . GLU A 1 211 ? -6.773 -3.277 20.319 1.00 62.44 211 GLU A N 1
ATOM 1680 C CA . GLU A 1 211 ? -5.726 -3.566 21.312 1.00 62.44 211 GLU A CA 1
ATOM 1681 C C . GLU A 1 211 ? -6.256 -4.364 22.500 1.00 62.44 211 GLU A C 1
ATOM 1683 O O . GLU A 1 211 ? -5.602 -5.307 22.934 1.00 62.44 211 GLU A O 1
ATOM 1688 N N . LYS A 1 212 ? -7.454 -4.047 23.012 1.00 75.25 212 LYS A N 1
ATOM 1689 C CA . LYS A 1 212 ? -8.093 -4.859 24.059 1.00 75.25 212 LYS A CA 1
ATOM 1690 C C . LYS A 1 212 ? -8.353 -6.279 23.555 1.00 75.25 212 LYS A C 1
ATOM 1692 O O . LYS A 1 212 ? -8.108 -7.216 24.306 1.00 75.25 212 LYS A O 1
ATOM 1697 N N . LYS A 1 213 ? -8.759 -6.448 22.291 1.00 78.94 213 LYS A N 1
ATOM 1698 C CA . LYS A 1 213 ? -8.956 -7.764 21.662 1.00 78.94 213 LYS A CA 1
ATOM 1699 C C . LYS A 1 213 ? -7.633 -8.531 21.511 1.00 78.94 213 LYS A C 1
ATOM 1701 O O . LYS A 1 213 ? -7.563 -9.686 21.910 1.00 78.94 213 LYS A O 1
ATOM 1706 N N . ILE A 1 214 ? -6.560 -7.867 21.075 1.00 75.81 214 ILE A N 1
ATOM 1707 C CA . ILE A 1 214 ? -5.202 -8.431 20.969 1.00 75.81 214 ILE A CA 1
ATOM 1708 C C . ILE A 1 214 ? -4.645 -8.789 22.356 1.00 75.81 214 ILE A C 1
ATOM 1710 O O . ILE A 1 214 ? -4.037 -9.842 22.537 1.00 75.81 214 ILE A O 1
ATOM 1714 N N . GLN A 1 215 ? -4.847 -7.942 23.367 1.00 80.31 215 GLN A N 1
ATOM 1715 C CA . GLN A 1 215 ? -4.448 -8.235 24.746 1.00 80.31 215 GLN A CA 1
ATOM 1716 C C . GLN A 1 215 ? -5.261 -9.394 25.333 1.00 80.31 215 GLN A C 1
ATOM 1718 O O . GLN A 1 215 ? -4.710 -10.222 26.059 1.00 80.31 215 GLN A O 1
ATOM 1723 N N . GLN A 1 216 ? -6.552 -9.481 25.014 1.00 87.69 216 GLN A N 1
ATOM 1724 C CA . GLN A 1 216 ? -7.417 -10.580 25.429 1.00 87.69 216 GLN A CA 1
ATOM 1725 C C . GLN A 1 216 ? -7.010 -11.894 24.752 1.00 87.69 216 GLN A C 1
ATOM 1727 O O . GLN A 1 216 ? -6.882 -12.900 25.442 1.00 87.69 216 GLN A O 1
ATOM 1732 N N . GLU A 1 217 ? -6.687 -11.886 23.459 1.00 82.25 217 GLU A N 1
ATOM 1733 C CA . GLU A 1 217 ? -6.123 -13.044 22.753 1.00 82.25 217 GLU A CA 1
ATOM 1734 C C . GLU A 1 217 ? -4.764 -13.454 23.320 1.00 82.25 217 GLU A C 1
ATOM 1736 O O . GLU A 1 217 ? -4.550 -14.635 23.575 1.00 82.25 217 GLU A O 1
ATOM 1741 N N . LYS A 1 218 ? -3.870 -12.505 23.629 1.00 83.38 218 LYS A N 1
ATOM 1742 C CA . LYS A 1 218 ? -2.604 -12.805 24.323 1.00 83.38 218 LYS A CA 1
ATOM 1743 C C . LYS A 1 218 ? -2.843 -13.455 25.688 1.00 83.38 218 LYS A C 1
ATOM 1745 O O . LYS A 1 218 ? -2.128 -14.391 26.042 1.00 83.38 218 LYS A O 1
ATOM 1750 N N . LYS A 1 219 ? -3.853 -13.003 26.440 1.00 88.81 219 LYS A N 1
ATOM 1751 C CA . LYS A 1 219 ? -4.257 -13.627 27.712 1.00 88.81 219 LYS A CA 1
ATOM 1752 C C . LYS A 1 219 ? -4.849 -15.026 27.508 1.00 88.81 219 LYS A C 1
ATOM 1754 O O . LYS A 1 219 ? -4.543 -15.910 28.299 1.00 88.81 219 LYS A O 1
ATOM 1759 N N . ILE A 1 220 ? -5.655 -15.248 26.468 1.00 88.88 220 ILE A N 1
ATOM 1760 C CA . ILE A 1 220 ? -6.223 -16.567 26.132 1.00 88.88 220 ILE A CA 1
ATOM 1761 C C . ILE A 1 220 ? -5.116 -17.533 25.692 1.00 88.88 220 ILE A C 1
ATOM 1763 O O . ILE A 1 220 ? -5.069 -18.662 26.170 1.00 88.88 220 ILE A O 1
ATOM 1767 N N . GLN A 1 221 ? -4.178 -17.081 24.859 1.00 78.81 221 GLN A N 1
ATOM 1768 C CA . GLN A 1 221 ? -3.022 -17.867 24.430 1.00 78.81 221 GLN A CA 1
ATOM 1769 C C . GLN A 1 221 ? -2.132 -18.241 25.624 1.00 78.81 221 GLN A C 1
ATOM 1771 O O . GLN A 1 221 ? -1.748 -19.393 25.767 1.00 78.81 221 GLN A O 1
ATOM 1776 N N . ALA A 1 222 ? -1.869 -17.294 26.533 1.00 81.81 222 ALA A N 1
ATOM 1777 C CA . ALA A 1 222 ? -1.100 -17.552 27.751 1.00 81.81 222 ALA A CA 1
ATOM 1778 C C . ALA A 1 222 ? -1.794 -18.519 28.731 1.00 81.81 222 ALA A C 1
ATOM 1780 O O . ALA A 1 222 ? -1.116 -19.103 29.570 1.00 81.81 222 ALA A O 1
ATOM 1781 N N . LYS A 1 223 ? -3.124 -18.679 28.642 1.00 86.31 223 LYS A N 1
ATOM 1782 C CA . LYS A 1 223 ? -3.889 -19.674 29.411 1.00 86.31 223 LYS A CA 1
ATOM 1783 C C . LYS A 1 223 ? -3.934 -21.054 28.746 1.00 86.31 223 LYS A C 1
ATOM 1785 O O . LYS A 1 223 ? -4.108 -22.030 29.462 1.00 86.31 223 LYS A O 1
ATOM 1790 N N . ARG A 1 224 ? -3.806 -21.141 27.415 1.00 81.44 224 ARG A N 1
ATOM 1791 C CA . ARG A 1 224 ? -3.828 -22.414 26.667 1.00 81.44 224 ARG A CA 1
ATOM 1792 C C . ARG A 1 224 ? -2.529 -23.216 26.781 1.00 81.44 224 ARG A C 1
ATOM 1794 O O . ARG A 1 224 ? -2.595 -24.430 26.668 1.00 81.44 224 ARG A O 1
ATOM 1801 N N . ASP A 1 225 ? -1.410 -22.564 27.102 1.00 69.75 225 ASP A N 1
ATOM 1802 C CA . ASP A 1 225 ? -0.101 -23.215 27.256 1.00 69.75 225 ASP A CA 1
ATOM 1803 C C . ASP A 1 225 ? 0.429 -23.129 28.714 1.00 69.75 225 ASP A C 1
ATOM 1805 O O . ASP A 1 225 ? 1.422 -22.436 28.969 1.00 69.75 225 ASP A O 1
ATOM 1809 N N . PRO A 1 226 ? -0.200 -23.776 29.720 1.00 66.19 226 PRO A N 1
ATOM 1810 C CA . PRO A 1 226 ? 0.305 -23.750 31.098 1.00 66.19 226 PRO A CA 1
ATOM 1811 C C . PRO A 1 226 ? 1.581 -24.595 31.308 1.00 66.19 226 PRO A C 1
ATOM 1813 O O . PRO A 1 226 ? 2.270 -24.416 32.312 1.00 66.19 226 PRO A O 1
ATOM 1816 N N . GLU A 1 227 ? 1.940 -25.478 30.371 1.00 60.78 227 GLU A N 1
ATOM 1817 C CA . GLU A 1 227 ? 2.949 -26.532 30.584 1.00 60.78 227 GLU A CA 1
ATOM 1818 C C . GLU A 1 227 ? 4.425 -26.104 30.489 1.00 60.78 227 GLU A C 1
ATOM 1820 O O . GLU A 1 227 ? 5.307 -26.844 30.914 1.00 60.78 227 GLU A O 1
ATOM 1825 N N . LEU A 1 228 ? 4.742 -24.894 30.016 1.00 56.25 228 LEU A N 1
ATOM 1826 C CA . LEU A 1 228 ? 6.142 -24.474 29.809 1.00 56.25 228 LEU A CA 1
ATOM 1827 C C . LEU A 1 228 ? 6.762 -23.655 30.957 1.00 56.25 228 LEU A C 1
ATOM 1829 O O . LEU A 1 228 ? 7.884 -23.167 30.821 1.00 56.25 228 LEU A O 1
ATOM 1833 N N . LYS A 1 229 ? 6.082 -23.492 32.103 1.00 54.06 229 LYS A N 1
ATOM 1834 C CA . LYS A 1 229 ? 6.611 -22.703 33.241 1.00 54.06 229 LYS A CA 1
ATOM 1835 C C . LYS A 1 229 ? 7.188 -23.516 34.405 1.00 54.06 229 LYS A C 1
ATOM 1837 O O . LYS A 1 229 ? 7.723 -22.917 35.335 1.00 54.06 229 LYS A O 1
ATOM 1842 N N . ASN A 1 230 ? 7.189 -24.847 34.334 1.00 50.81 230 ASN A N 1
ATOM 1843 C CA . ASN A 1 230 ? 7.604 -25.704 35.453 1.00 50.81 230 ASN A CA 1
ATOM 1844 C C . ASN A 1 230 ? 9.026 -26.291 35.330 1.00 50.81 230 ASN A C 1
ATOM 1846 O O . ASN A 1 230 ? 9.282 -27.375 35.843 1.00 50.81 230 ASN A O 1
ATOM 1850 N N . THR A 1 231 ? 9.980 -25.593 34.699 1.00 52.44 231 THR A N 1
ATOM 1851 C CA . THR A 1 231 ? 11.394 -26.042 34.651 1.00 52.44 231 THR A CA 1
ATOM 1852 C C . THR A 1 231 ? 12.429 -24.990 35.064 1.00 52.44 231 THR A C 1
ATOM 1854 O O . THR A 1 231 ? 13.629 -25.232 34.950 1.00 52.44 231 THR A O 1
ATOM 1857 N N . SER A 1 232 ? 12.031 -23.850 35.649 1.00 46.22 232 SER A N 1
ATOM 1858 C CA . SER A 1 232 ? 12.993 -22.997 36.364 1.00 46.22 232 SER A CA 1
ATOM 1859 C C . SER A 1 232 ? 13.144 -23.487 37.803 1.00 46.22 232 SER A C 1
ATOM 1861 O O . SER A 1 232 ? 12.485 -23.003 38.727 1.00 46.22 232 SER A O 1
ATOM 1863 N N . GLY A 1 233 ? 14.006 -24.489 37.977 1.00 46.72 233 GLY A N 1
ATOM 1864 C CA . GLY A 1 233 ? 14.414 -24.997 39.278 1.00 46.72 233 GLY A CA 1
ATOM 1865 C C . GLY A 1 233 ? 14.777 -23.866 40.244 1.00 46.72 233 GLY A C 1
ATOM 1866 O O . GLY A 1 233 ? 15.509 -22.932 39.908 1.00 46.72 233 GLY A O 1
ATOM 1867 N N . LYS A 1 234 ? 14.245 -23.981 41.464 1.00 48.41 234 LYS A N 1
ATOM 1868 C CA . LYS A 1 234 ? 14.589 -23.201 42.655 1.00 48.41 234 LYS A CA 1
ATOM 1869 C C . LYS A 1 234 ? 16.113 -23.130 42.836 1.00 48.41 234 LYS A C 1
ATOM 1871 O O . LYS A 1 234 ? 16.696 -23.933 43.559 1.00 48.41 234 LYS A O 1
ATOM 1876 N N . ARG A 1 235 ? 16.775 -22.121 42.269 1.00 49.88 235 ARG A N 1
ATOM 1877 C CA . ARG A 1 235 ? 18.050 -21.649 42.819 1.00 49.88 235 ARG A CA 1
ATOM 1878 C C . ARG A 1 235 ? 17.715 -20.804 44.040 1.00 49.88 235 ARG A C 1
ATOM 1880 O O . ARG A 1 235 ? 17.270 -19.666 43.914 1.00 49.88 235 ARG A O 1
ATOM 1887 N N . LYS A 1 236 ? 17.887 -21.404 45.224 1.00 47.66 236 LYS A N 1
ATOM 1888 C CA . LYS A 1 236 ? 17.872 -20.716 46.519 1.00 47.66 236 LYS A CA 1
ATOM 1889 C C . LYS A 1 236 ? 18.807 -19.509 46.424 1.00 47.66 236 LYS A C 1
ATOM 1891 O O . LYS A 1 236 ? 20.027 -19.649 46.386 1.00 47.66 236 LYS A O 1
ATOM 1896 N N . ARG A 1 237 ? 18.217 -18.320 46.330 1.00 44.09 237 ARG A N 1
ATOM 1897 C CA . ARG A 1 237 ? 18.921 -17.043 46.372 1.00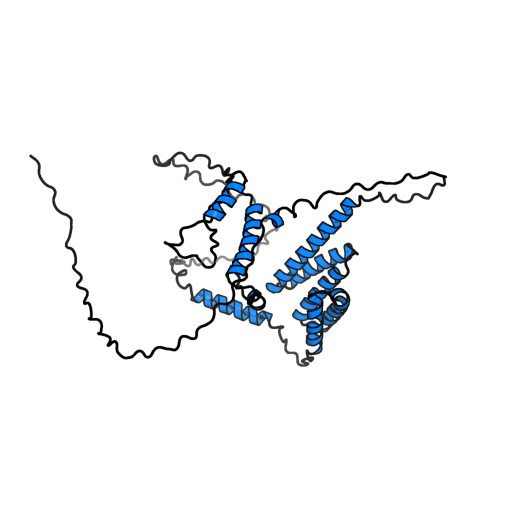 44.09 237 ARG A CA 1
ATOM 1898 C C . ARG A 1 237 ? 19.351 -16.828 47.818 1.00 44.09 237 ARG A C 1
ATOM 1900 O O . ARG A 1 237 ? 18.566 -16.360 48.636 1.00 44.09 237 ARG A O 1
ATOM 1907 N N . VAL A 1 238 ? 20.582 -17.225 48.126 1.00 47.78 238 VAL A N 1
ATOM 1908 C CA . VAL A 1 238 ? 21.273 -16.821 49.351 1.00 47.78 238 VAL A CA 1
ATOM 1909 C C . VAL A 1 238 ? 21.297 -15.294 49.356 1.00 47.78 238 VAL A C 1
ATOM 1911 O O . VAL A 1 238 ? 21.897 -14.666 48.481 1.00 47.78 238 VAL A O 1
ATOM 1914 N N . GLN A 1 239 ? 20.569 -14.693 50.295 1.00 45.06 239 GLN A N 1
ATOM 1915 C CA . GLN A 1 239 ? 20.628 -13.261 50.549 1.00 45.06 239 GLN A CA 1
ATOM 1916 C C . GLN A 1 239 ? 21.971 -12.950 51.214 1.00 45.06 239 GLN A C 1
ATOM 1918 O O . GLN A 1 239 ? 22.087 -12.956 52.435 1.00 45.06 239 GLN A O 1
ATOM 1923 N N . VAL A 1 240 ? 23.001 -12.676 50.413 1.00 46.09 240 VAL A N 1
ATOM 1924 C CA . VAL A 1 240 ? 24.202 -12.016 50.930 1.00 46.09 240 VAL A CA 1
ATOM 1925 C C . VAL A 1 240 ? 23.908 -10.524 50.989 1.00 46.09 240 VAL A C 1
ATOM 1927 O O . VAL A 1 240 ? 23.813 -9.825 49.979 1.00 46.09 240 VAL A O 1
ATOM 1930 N N . ARG A 1 241 ? 23.710 -10.059 52.219 1.00 52.66 241 ARG A N 1
ATOM 1931 C CA . ARG A 1 241 ? 23.465 -8.675 52.609 1.00 52.66 241 ARG A CA 1
ATOM 1932 C C . ARG A 1 241 ? 24.772 -7.883 52.470 1.00 52.66 241 ARG A C 1
ATOM 1934 O O . ARG A 1 241 ? 25.491 -7.690 53.440 1.00 52.66 241 ARG A O 1
ATOM 1941 N N . ALA A 1 242 ? 25.103 -7.435 51.261 1.00 44.59 242 ALA A N 1
ATOM 1942 C CA . ALA A 1 242 ? 26.224 -6.523 51.043 1.00 44.59 242 ALA A CA 1
ATOM 1943 C C . ALA A 1 242 ? 25.742 -5.069 51.165 1.00 44.59 242 ALA A C 1
ATOM 1945 O O . ALA A 1 242 ? 25.229 -4.480 50.214 1.00 44.59 242 ALA A O 1
ATOM 1946 N N . LYS A 1 243 ? 25.920 -4.485 52.355 1.00 53.94 243 LYS A N 1
ATOM 1947 C CA . LYS A 1 243 ? 25.972 -3.029 52.525 1.00 53.94 243 LYS A CA 1
ATOM 1948 C C . LYS A 1 243 ? 27.185 -2.524 51.735 1.00 53.94 243 LYS A C 1
ATOM 1950 O O . LYS A 1 243 ? 28.316 -2.792 52.125 1.00 53.94 243 LYS A O 1
ATOM 1955 N N . LYS A 1 244 ? 26.968 -1.803 50.637 1.00 47.44 244 LYS A N 1
ATOM 1956 C CA . LYS A 1 244 ? 28.002 -0.961 50.024 1.00 47.44 244 LYS A CA 1
ATOM 1957 C C . LYS A 1 244 ? 27.441 0.434 49.807 1.00 47.44 244 LYS A C 1
ATOM 1959 O O . LYS A 1 244 ? 26.624 0.661 48.921 1.00 47.44 244 LYS A O 1
ATOM 1964 N N . GLN A 1 245 ? 27.903 1.337 50.667 1.00 53.16 245 GLN A N 1
ATOM 1965 C CA . GLN A 1 245 ? 27.965 2.768 50.415 1.00 53.16 245 GLN A CA 1
ATOM 1966 C C . GLN A 1 245 ? 28.628 2.984 49.050 1.00 53.16 245 GLN A C 1
ATOM 1968 O O . GLN A 1 245 ? 29.746 2.526 48.820 1.00 53.16 245 GLN A O 1
ATOM 1973 N N . THR A 1 246 ? 27.939 3.664 48.142 1.00 47.47 246 THR A N 1
ATOM 1974 C CA . THR A 1 246 ? 28.546 4.189 46.920 1.00 47.47 246 THR A CA 1
ATOM 1975 C C . THR A 1 246 ? 28.630 5.694 47.068 1.00 47.47 246 THR A C 1
ATOM 1977 O O . THR A 1 246 ? 27.634 6.403 46.919 1.00 47.47 246 THR A O 1
ATOM 1980 N N . SER A 1 247 ? 29.831 6.169 47.383 1.00 47.34 247 SER A N 1
ATOM 1981 C CA . SER A 1 247 ? 30.236 7.536 47.105 1.00 47.34 247 SER A CA 1
ATOM 1982 C C . SER A 1 247 ? 30.125 7.784 45.598 1.00 47.34 247 SER A C 1
ATOM 1984 O O . SER A 1 247 ? 30.511 6.960 44.765 1.00 47.34 247 SER A O 1
ATOM 1986 N N . ARG A 1 248 ? 29.524 8.921 45.248 1.00 47.66 248 ARG A N 1
ATOM 1987 C CA . ARG A 1 248 ? 29.458 9.437 43.883 1.00 47.66 248 ARG A CA 1
ATOM 1988 C C . ARG A 1 248 ? 30.871 9.817 43.440 1.00 47.66 248 ARG A C 1
ATOM 1990 O O . ARG A 1 248 ? 31.431 10.770 43.966 1.00 47.66 248 ARG A O 1
ATOM 1997 N N . VAL A 1 249 ? 31.404 9.117 42.444 1.00 51.28 249 VAL A N 1
ATOM 1998 C CA . VAL A 1 249 ? 32.517 9.609 41.621 1.00 51.28 249 VAL A CA 1
ATOM 1999 C C . VAL A 1 249 ? 31.996 9.731 40.186 1.00 51.28 249 VAL A C 1
ATOM 2001 O O . VAL A 1 249 ? 31.369 8.786 39.695 1.00 51.28 249 VAL A O 1
ATOM 2004 N N . PRO A 1 250 ? 32.180 10.879 39.511 1.00 55.72 250 PRO A N 1
ATOM 2005 C CA . PRO A 1 250 ? 31.687 11.083 38.156 1.00 55.72 250 PRO A CA 1
ATOM 2006 C C . PRO A 1 250 ? 32.468 10.208 37.170 1.00 55.72 250 PRO A C 1
ATOM 2008 O O . PRO A 1 250 ? 33.679 10.331 37.005 1.00 55.72 250 PRO A O 1
ATOM 2011 N N . PHE A 1 251 ? 31.750 9.304 36.507 1.00 44.50 251 PHE A N 1
ATOM 2012 C CA . PHE A 1 251 ? 32.293 8.425 35.479 1.00 44.50 251 PHE A CA 1
ATOM 2013 C C . PHE A 1 251 ? 32.531 9.238 34.196 1.00 44.50 251 PHE A C 1
ATOM 2015 O O . PHE A 1 251 ? 31.589 9.687 33.539 1.00 44.50 251 PHE A O 1
ATOM 2022 N N . SER A 1 252 ? 33.801 9.450 33.854 1.00 52.44 252 SER A N 1
ATOM 2023 C CA . SER A 1 252 ? 34.231 10.120 32.625 1.00 52.44 252 SER A CA 1
ATOM 2024 C C . SER A 1 252 ? 33.752 9.360 31.380 1.00 52.44 252 SER A C 1
ATOM 2026 O O . SER A 1 252 ? 33.958 8.156 31.232 1.00 52.44 252 SER A O 1
ATOM 2028 N N . ARG A 1 253 ? 33.132 10.090 30.443 1.00 55.50 253 ARG A N 1
ATOM 2029 C CA . ARG A 1 253 ? 32.564 9.593 29.172 1.00 55.50 253 ARG A CA 1
ATOM 2030 C C . ARG A 1 253 ? 33.596 9.004 28.192 1.00 55.50 253 ARG A C 1
ATOM 2032 O O . ARG A 1 253 ? 33.189 8.481 27.157 1.00 55.50 253 ARG A O 1
ATOM 2039 N N . ARG A 1 254 ? 34.904 9.075 28.474 1.00 53.75 254 ARG A N 1
ATOM 2040 C CA . ARG A 1 254 ? 35.961 8.652 27.530 1.00 53.75 254 ARG A CA 1
ATOM 2041 C C . ARG A 1 254 ? 36.259 7.146 27.503 1.00 53.75 254 ARG A C 1
ATOM 2043 O O . ARG A 1 254 ? 36.824 6.687 26.516 1.00 53.75 254 ARG A O 1
ATOM 2050 N N . ASP A 1 255 ? 35.783 6.354 28.466 1.00 53.22 255 ASP A N 1
ATOM 2051 C CA . ASP A 1 255 ? 36.128 4.917 28.534 1.00 53.22 255 ASP A CA 1
ATOM 2052 C C . ASP A 1 255 ? 35.075 3.954 27.952 1.00 53.22 255 ASP A C 1
ATOM 2054 O O . ASP A 1 255 ? 35.297 2.742 27.866 1.00 53.22 255 ASP A O 1
ATOM 2058 N N . ALA A 1 256 ? 33.936 4.463 27.473 1.00 54.72 256 ALA A N 1
ATOM 2059 C CA . ALA A 1 256 ? 32.851 3.626 26.946 1.00 54.72 256 ALA A CA 1
ATOM 2060 C C . ALA A 1 256 ? 33.111 3.057 25.531 1.00 54.72 256 ALA A C 1
ATOM 2062 O O . ALA A 1 256 ? 32.424 2.126 25.108 1.00 54.72 256 ALA A O 1
ATOM 2063 N N . LEU A 1 257 ? 34.115 3.560 24.800 1.00 56.53 257 LEU A N 1
ATOM 2064 C CA . LEU A 1 257 ? 34.382 3.161 23.408 1.00 56.53 257 LEU A CA 1
ATOM 2065 C C . LEU A 1 257 ? 35.365 1.987 23.247 1.00 56.53 257 LEU A C 1
ATOM 2067 O O . LEU A 1 257 ? 35.481 1.448 22.150 1.00 56.53 257 LEU A O 1
ATOM 2071 N N . LYS A 1 258 ? 36.018 1.510 24.317 1.00 55.81 258 LYS A N 1
ATOM 2072 C CA . LYS A 1 258 ? 37.000 0.405 24.223 1.00 55.81 258 LYS A CA 1
ATOM 2073 C C . LYS A 1 258 ? 36.450 -0.996 24.527 1.00 55.81 258 LYS A C 1
ATOM 2075 O O . LYS A 1 258 ? 37.175 -1.975 24.391 1.00 55.81 258 LYS A O 1
ATOM 2080 N N . ARG A 1 259 ? 35.166 -1.147 24.881 1.00 53.62 259 ARG A N 1
ATOM 2081 C CA . ARG A 1 259 ? 34.572 -2.457 25.248 1.00 53.62 259 ARG A CA 1
ATOM 2082 C C . ARG A 1 259 ? 33.891 -3.227 24.102 1.00 53.62 259 ARG A C 1
ATOM 2084 O O . ARG A 1 259 ? 33.251 -4.240 24.361 1.00 53.62 259 ARG A O 1
ATOM 2091 N N . LYS A 1 260 ? 34.038 -2.799 22.840 1.00 54.56 260 LYS A N 1
ATOM 2092 C CA . LYS A 1 260 ? 33.470 -3.505 21.666 1.00 54.56 260 LYS A CA 1
ATOM 2093 C C . LYS A 1 260 ? 34.415 -4.487 20.958 1.00 54.56 260 LYS A C 1
ATOM 2095 O O . LYS A 1 260 ? 33.970 -5.180 20.051 1.00 54.56 260 LYS A O 1
ATOM 2100 N N . ALA A 1 261 ? 35.666 -4.621 21.389 1.00 56.75 261 ALA A N 1
ATOM 2101 C CA . ALA A 1 261 ? 36.620 -5.555 20.793 1.00 56.75 261 ALA A CA 1
ATOM 2102 C C . ALA A 1 261 ? 37.035 -6.612 21.820 1.00 56.75 261 ALA A C 1
ATOM 2104 O O . ALA A 1 261 ? 37.927 -6.350 22.619 1.00 56.75 261 ALA A O 1
ATOM 2105 N N . ARG A 1 262 ? 36.337 -7.758 21.833 1.00 53.41 262 ARG A N 1
ATOM 2106 C CA . ARG A 1 262 ? 36.752 -9.089 22.349 1.00 53.41 262 ARG A CA 1
ATOM 2107 C C . ARG A 1 262 ? 35.507 -9.956 22.570 1.00 53.41 262 ARG A C 1
ATOM 2109 O O . ARG A 1 262 ? 35.154 -10.305 23.690 1.00 53.41 262 ARG A O 1
ATOM 2116 N N . ARG A 1 263 ? 34.817 -10.319 21.487 1.00 54.22 263 ARG A N 1
ATOM 2117 C CA . ARG A 1 263 ? 34.169 -11.634 21.466 1.00 54.22 263 ARG A CA 1
ATOM 2118 C C . ARG A 1 263 ? 35.244 -12.588 20.951 1.00 54.22 263 ARG A C 1
ATOM 2120 O O . ARG A 1 263 ? 35.654 -12.406 19.808 1.00 54.22 263 ARG A O 1
ATOM 2127 N N . PRO A 1 264 ? 35.779 -13.509 21.767 1.00 54.25 264 PRO A N 1
ATOM 2128 C CA . PRO A 1 264 ? 36.651 -14.543 21.244 1.00 54.25 264 PRO A CA 1
ATOM 2129 C C . PRO A 1 264 ? 35.798 -15.412 20.319 1.00 54.25 264 PRO A C 1
ATOM 2131 O O . PRO A 1 264 ? 35.003 -16.230 20.774 1.00 54.25 264 PRO A O 1
ATOM 2134 N N . THR A 1 265 ? 35.934 -15.212 19.010 1.00 56.56 265 THR A N 1
ATOM 2135 C CA . THR A 1 265 ? 35.419 -16.113 17.968 1.00 56.56 265 THR A CA 1
ATOM 2136 C C . THR A 1 265 ? 36.294 -17.368 17.902 1.00 56.56 265 THR A C 1
ATOM 2138 O O . THR A 1 265 ? 36.671 -17.833 16.834 1.00 56.56 265 THR A O 1
ATOM 2141 N N . THR A 1 266 ? 36.677 -17.899 19.057 1.00 58.09 266 THR A N 1
ATOM 2142 C CA . THR A 1 266 ? 37.407 -19.152 19.161 1.00 58.09 266 THR A CA 1
ATOM 2143 C C . THR A 1 266 ? 36.404 -20.134 19.718 1.00 58.09 266 THR A C 1
ATOM 2145 O O . THR A 1 266 ? 36.172 -20.200 20.925 1.00 58.09 266 THR A O 1
ATOM 2148 N N . ILE A 1 267 ? 35.730 -20.836 18.808 1.00 60.75 267 ILE A N 1
ATOM 2149 C CA . ILE A 1 267 ? 34.958 -22.024 19.159 1.00 60.75 267 ILE A CA 1
ATOM 2150 C C . ILE A 1 267 ? 35.920 -22.907 19.965 1.00 60.75 267 ILE A C 1
ATOM 2152 O O . ILE A 1 267 ? 37.014 -23.184 19.467 1.00 60.75 267 ILE A O 1
ATOM 2156 N N . PRO A 1 268 ? 35.596 -23.278 21.216 1.00 54.53 268 PRO A N 1
ATOM 2157 C CA . PRO A 1 268 ? 36.501 -24.061 22.036 1.00 54.53 268 PRO A CA 1
ATOM 2158 C C . PRO A 1 268 ? 36.866 -25.333 21.274 1.00 54.53 268 PRO A C 1
ATOM 2160 O O . PRO A 1 268 ? 36.005 -26.154 20.958 1.00 54.53 268 PRO A O 1
ATOM 2163 N N . GLN A 1 269 ? 38.160 -25.490 21.002 1.00 59.72 269 GLN A N 1
ATOM 2164 C CA . GLN A 1 269 ? 38.785 -26.577 20.238 1.00 59.72 269 GLN A CA 1
ATOM 2165 C C . GLN A 1 269 ? 38.610 -27.964 20.896 1.00 59.72 269 GLN A C 1
ATOM 2167 O O . GLN A 1 269 ? 39.194 -28.955 20.478 1.00 59.72 269 GLN A O 1
ATOM 2172 N N . ARG A 1 270 ? 37.782 -28.048 21.943 1.00 52.31 270 ARG A N 1
ATOM 2173 C CA . ARG A 1 270 ? 37.535 -29.233 22.763 1.00 52.31 270 ARG A CA 1
ATOM 2174 C C . ARG A 1 270 ? 36.548 -30.222 22.137 1.00 52.31 270 ARG A C 1
ATOM 2176 O O . ARG A 1 270 ? 36.447 -31.336 22.628 1.00 52.31 270 ARG A O 1
ATOM 2183 N N . TYR A 1 271 ? 35.866 -29.849 21.052 1.00 54.75 271 TYR A N 1
ATOM 2184 C CA . TYR A 1 271 ? 35.005 -30.759 20.281 1.00 54.75 271 TYR A CA 1
ATOM 2185 C C . TYR A 1 271 ? 35.726 -31.453 19.114 1.00 54.75 271 TYR A C 1
ATOM 2187 O O . TYR A 1 271 ? 35.097 -32.190 18.367 1.00 54.75 271 TYR A O 1
ATOM 2195 N N . GLN A 1 272 ? 37.041 -31.257 18.956 1.00 56.44 272 GLN A N 1
ATOM 2196 C CA . GLN A 1 272 ? 37.857 -32.003 17.984 1.00 56.44 272 GLN A CA 1
ATOM 2197 C C . GLN A 1 272 ? 38.436 -33.301 18.567 1.00 56.44 272 GLN A C 1
ATOM 2199 O O . GLN A 1 272 ? 39.397 -33.843 18.030 1.00 56.44 272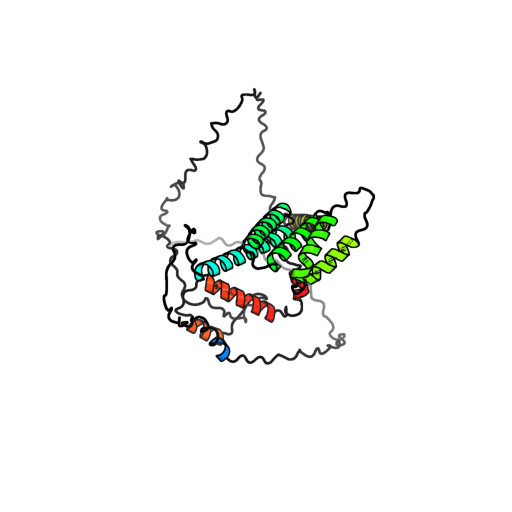 GLN A O 1
ATOM 2204 N N . GLN A 1 273 ? 37.873 -33.813 19.667 1.00 58.69 273 GLN A N 1
ATOM 2205 C CA . GLN A 1 273 ? 38.194 -35.160 20.124 1.00 58.69 273 GLN A CA 1
ATOM 2206 C C . GLN A 1 273 ? 37.636 -36.150 19.099 1.00 58.69 273 GLN A C 1
ATOM 2208 O O . GLN A 1 273 ? 36.438 -36.424 19.051 1.00 58.69 273 GLN A O 1
ATOM 2213 N N . THR A 1 274 ? 38.534 -36.629 18.243 1.00 62.50 274 THR A N 1
ATOM 2214 C CA . THR A 1 274 ? 38.358 -37.739 17.312 1.00 62.50 274 THR A CA 1
ATOM 2215 C C . THR A 1 274 ? 37.945 -38.974 18.102 1.00 62.50 274 THR A C 1
ATOM 2217 O O . THR A 1 274 ? 38.787 -39.738 18.572 1.00 62.50 274 THR A O 1
ATOM 2220 N N . SER A 1 275 ? 36.641 -39.156 18.308 1.00 69.12 275 SER A N 1
ATOM 2221 C CA . SER A 1 275 ? 36.151 -40.459 18.732 1.00 69.12 275 SER A CA 1
ATOM 2222 C C . SER A 1 275 ? 36.508 -41.448 17.610 1.00 69.12 275 SER A C 1
ATOM 2224 O O . SER A 1 275 ? 36.331 -41.109 16.435 1.00 69.12 275 SER A O 1
ATOM 2226 N N . PRO A 1 276 ? 37.007 -42.655 17.924 1.00 73.75 276 PRO A N 1
ATOM 2227 C CA . PRO A 1 276 ? 37.320 -43.669 16.912 1.00 73.75 276 PRO A CA 1
ATOM 2228 C C . PRO A 1 276 ? 36.080 -44.137 16.127 1.00 73.75 276 PRO A C 1
ATOM 2230 O O . PRO A 1 276 ? 36.210 -44.836 15.130 1.00 73.75 276 PRO A O 1
ATOM 2233 N N . TYR A 1 277 ? 34.883 -43.713 16.544 1.00 73.12 277 TYR A N 1
ATOM 2234 C CA . TYR A 1 277 ? 33.607 -43.977 15.883 1.00 73.12 277 TYR A CA 1
ATOM 2235 C C . TYR A 1 277 ? 33.082 -42.786 15.076 1.00 73.12 277 TYR A C 1
ATOM 2237 O O . TYR A 1 277 ? 31.965 -42.849 14.561 1.00 73.12 277 TYR A O 1
ATOM 2245 N N . HIS A 1 278 ? 33.829 -41.681 14.978 1.00 62.38 278 HIS A N 1
ATOM 2246 C CA . HIS A 1 278 ? 33.406 -40.550 14.166 1.00 62.38 278 HIS A CA 1
ATOM 2247 C C . HIS A 1 278 ? 33.912 -40.736 12.732 1.00 62.38 278 HIS A C 1
ATOM 2249 O O . HIS A 1 278 ? 35.121 -40.654 12.507 1.00 62.38 278 HIS A O 1
ATOM 2255 N N . PRO A 1 279 ? 33.024 -41.004 11.752 1.00 72.06 279 PRO A N 1
ATOM 2256 C CA . PRO A 1 279 ? 33.447 -41.073 10.364 1.00 72.06 279 PRO A CA 1
ATOM 2257 C C . PRO A 1 279 ? 34.081 -39.731 9.970 1.00 72.06 279 PRO A C 1
ATOM 2259 O O . PRO A 1 279 ? 33.652 -38.684 10.471 1.00 72.06 279 PRO A O 1
ATOM 2262 N N . PRO A 1 280 ? 35.104 -39.734 9.099 1.00 77.50 280 PRO A N 1
ATOM 2263 C CA . PRO A 1 280 ? 35.781 -38.515 8.684 1.00 77.50 280 PRO A CA 1
ATOM 2264 C C . PRO A 1 280 ? 34.752 -37.512 8.155 1.00 77.50 280 PRO A C 1
ATOM 2266 O O . PRO A 1 280 ? 34.046 -37.774 7.180 1.00 77.50 280 PRO A O 1
ATOM 2269 N N . THR A 1 281 ? 34.645 -36.360 8.820 1.00 75.06 281 THR A N 1
ATOM 2270 C CA . THR A 1 281 ? 33.762 -35.280 8.388 1.00 75.06 281 THR A CA 1
ATOM 2271 C C . THR A 1 281 ? 34.344 -34.677 7.117 1.00 75.06 281 THR A C 1
ATOM 2273 O O . THR A 1 281 ? 35.291 -33.891 7.131 1.00 75.06 281 THR A O 1
ATOM 2276 N N . THR A 1 282 ? 33.799 -35.077 5.972 1.00 75.31 282 THR A N 1
ATOM 2277 C CA . THR A 1 282 ? 34.091 -34.405 4.708 1.00 75.31 282 THR A CA 1
ATOM 2278 C C . THR A 1 282 ? 33.671 -32.939 4.835 1.00 75.31 282 THR A C 1
ATOM 2280 O O . THR A 1 282 ? 32.688 -32.612 5.505 1.00 75.31 282 THR A O 1
ATOM 2283 N N . LYS A 1 283 ? 34.437 -32.017 4.233 1.00 78.44 283 LYS A N 1
ATOM 2284 C CA . LYS A 1 283 ? 34.053 -30.600 4.183 1.00 78.44 283 LYS A CA 1
ATOM 2285 C C . LYS A 1 283 ? 32.715 -30.513 3.460 1.00 78.44 283 LYS A C 1
ATOM 2287 O O . LYS A 1 283 ? 32.658 -30.629 2.238 1.00 78.44 283 LYS A O 1
ATOM 2292 N N . PHE A 1 284 ? 31.647 -30.339 4.225 1.00 66.19 284 PHE A N 1
ATOM 2293 C CA . PHE A 1 284 ? 30.312 -30.199 3.684 1.00 66.19 284 PHE A CA 1
ATOM 2294 C C . PHE A 1 284 ? 30.283 -28.974 2.767 1.00 66.19 284 PHE A C 1
ATOM 2296 O O . PHE A 1 284 ? 30.481 -27.839 3.202 1.00 66.19 284 PHE A O 1
ATOM 2303 N N . THR A 1 285 ? 30.100 -29.216 1.472 1.00 64.69 285 THR A N 1
ATOM 2304 C CA . THR A 1 285 ? 29.985 -28.163 0.468 1.00 64.69 285 THR A CA 1
ATOM 2305 C C . THR A 1 285 ? 28.534 -28.091 0.021 1.00 64.69 285 THR A C 1
ATOM 2307 O O . THR A 1 285 ? 27.989 -29.029 -0.549 1.00 64.69 285 THR A O 1
ATOM 2310 N N . PHE A 1 286 ? 27.893 -26.947 0.261 1.00 59.19 286 PHE A N 1
ATOM 2311 C CA . PHE A 1 286 ? 26.511 -26.658 -0.145 1.00 59.19 286 PHE A CA 1
ATOM 2312 C C . PHE A 1 286 ? 26.384 -26.405 -1.665 1.00 59.19 286 PHE A C 1
ATOM 2314 O O . PHE A 1 286 ? 25.649 -25.525 -2.103 1.00 59.19 286 PHE A O 1
ATOM 2321 N N . LYS A 1 287 ? 27.117 -27.142 -2.506 1.00 64.50 287 LYS A N 1
ATOM 2322 C CA . LYS A 1 287 ? 27.018 -27.035 -3.970 1.00 64.50 287 LYS A CA 1
ATOM 2323 C C . LYS A 1 287 ? 26.105 -28.128 -4.511 1.00 64.50 287 LYS A C 1
ATOM 2325 O O . LYS A 1 287 ? 26.532 -28.987 -5.272 1.00 64.50 287 LYS A O 1
ATOM 2330 N N . MET A 1 288 ? 24.840 -28.095 -4.108 1.00 73.62 288 MET A N 1
ATOM 2331 C CA . MET A 1 288 ? 23.803 -28.880 -4.767 1.00 73.62 288 MET A CA 1
ATOM 2332 C C . MET A 1 288 ? 22.927 -27.918 -5.557 1.00 73.62 288 MET A C 1
ATOM 2334 O O . MET A 1 288 ? 22.195 -27.120 -4.978 1.00 73.62 288 MET A O 1
ATOM 2338 N N . TYR A 1 289 ? 23.034 -27.979 -6.880 1.00 75.38 289 TYR A N 1
ATOM 2339 C CA . TYR A 1 289 ? 22.104 -27.320 -7.787 1.00 75.38 289 TYR A CA 1
ATOM 2340 C C . TYR A 1 289 ? 21.091 -28.374 -8.225 1.00 75.38 289 TYR A C 1
ATOM 2342 O O . TYR A 1 289 ? 21.363 -29.079 -9.201 1.00 75.38 289 TYR A O 1
ATOM 2350 N N . PRO A 1 290 ? 19.978 -28.565 -7.490 1.00 82.00 290 PRO A N 1
ATOM 2351 C CA . PRO A 1 290 ? 18.982 -29.541 -7.893 1.00 82.00 290 PRO A CA 1
ATOM 2352 C C . PRO A 1 290 ? 18.502 -29.194 -9.306 1.00 82.00 290 PRO A C 1
ATOM 2354 O O . PRO A 1 290 ? 18.078 -28.067 -9.587 1.00 82.00 290 PRO A O 1
ATOM 2357 N N . LYS A 1 291 ? 18.646 -30.167 -10.204 1.00 88.06 291 LYS A N 1
ATOM 2358 C CA . LYS A 1 291 ? 18.065 -30.143 -11.544 1.00 88.06 291 LYS A CA 1
ATOM 2359 C C . LYS A 1 291 ? 16.753 -30.912 -11.503 1.00 88.06 291 LYS A C 1
ATOM 2361 O O . LYS A 1 291 ? 16.635 -31.886 -10.759 1.00 88.06 291 LYS A O 1
ATOM 2366 N N . GLY A 1 292 ? 15.786 -30.464 -12.292 1.00 87.12 292 GLY A N 1
ATOM 2367 C CA . GLY A 1 292 ? 14.458 -31.063 -12.305 1.00 87.12 292 GLY A CA 1
ATOM 2368 C C . GLY A 1 292 ? 13.572 -30.588 -11.154 1.00 87.12 292 GLY A C 1
ATOM 2369 O O . GLY A 1 292 ? 14.015 -29.983 -10.178 1.00 87.12 292 GLY A O 1
ATOM 2370 N N . LEU A 1 293 ? 12.271 -30.826 -11.292 1.00 87.19 293 LEU A N 1
ATOM 2371 C CA . LEU A 1 293 ? 11.283 -30.446 -10.287 1.00 87.19 293 LEU A CA 1
ATOM 2372 C C . LEU A 1 293 ? 11.066 -31.591 -9.294 1.00 87.19 293 LEU A C 1
ATOM 2374 O O . LEU A 1 293 ? 10.978 -32.751 -9.684 1.00 87.19 293 LEU A O 1
ATOM 2378 N N . ALA A 1 294 ? 10.917 -31.256 -8.010 1.00 86.25 294 ALA A N 1
ATOM 2379 C CA . ALA A 1 294 ? 10.539 -32.234 -6.993 1.00 86.25 294 ALA A CA 1
ATOM 2380 C C . ALA A 1 294 ? 9.155 -32.828 -7.315 1.00 86.25 294 ALA A C 1
ATOM 2382 O O . ALA A 1 294 ? 8.250 -32.045 -7.629 1.00 86.25 294 ALA A O 1
ATOM 2383 N N . PRO A 1 295 ? 8.971 -34.160 -7.221 1.00 87.44 295 PRO A N 1
ATOM 2384 C CA . PRO A 1 295 ? 7.720 -34.817 -7.578 1.00 87.44 295 PRO A CA 1
ATOM 2385 C C . PRO A 1 295 ? 6.542 -34.247 -6.786 1.00 87.44 295 PRO A C 1
ATOM 2387 O O . PRO A 1 295 ? 6.619 -34.049 -5.574 1.00 87.44 295 PRO A O 1
ATOM 2390 N N . ARG A 1 296 ? 5.444 -33.964 -7.493 1.00 86.06 296 ARG A N 1
ATOM 2391 C CA . ARG A 1 296 ? 4.169 -33.488 -6.920 1.00 86.06 296 ARG A CA 1
ATOM 2392 C C . ARG A 1 296 ? 3.040 -34.494 -7.131 1.00 86.06 296 ARG A C 1
ATOM 2394 O O . ARG A 1 296 ? 1.869 -34.134 -7.216 1.00 86.06 296 ARG A O 1
ATOM 2401 N N . THR A 1 297 ? 3.434 -35.755 -7.231 1.00 90.62 297 THR A N 1
ATOM 2402 C CA . THR A 1 297 ? 2.574 -36.926 -7.307 1.00 90.62 297 THR A CA 1
ATOM 2403 C C . THR A 1 297 ? 2.722 -37.706 -6.007 1.00 90.62 297 THR A C 1
ATOM 2405 O O . THR A 1 297 ? 3.831 -37.911 -5.511 1.00 90.62 297 THR A O 1
ATOM 2408 N N . ARG A 1 298 ? 1.600 -38.137 -5.432 1.00 90.69 298 ARG A N 1
ATOM 2409 C CA . ARG A 1 298 ? 1.565 -39.013 -4.259 1.00 90.69 298 ARG A CA 1
ATOM 2410 C C . ARG A 1 298 ? 0.353 -39.926 -4.375 1.00 90.69 298 ARG A C 1
ATOM 2412 O O . ARG A 1 298 ? -0.677 -39.505 -4.891 1.00 90.69 298 ARG A O 1
ATOM 2419 N N . LYS A 1 299 ? 0.474 -41.164 -3.891 1.00 90.75 299 LYS A N 1
ATOM 2420 C CA . LYS A 1 299 ? -0.672 -42.069 -3.763 1.00 90.75 299 LYS A CA 1
ATOM 2421 C C . LYS A 1 299 ? -1.637 -41.507 -2.718 1.00 90.75 299 LYS A C 1
ATOM 2423 O O . LYS A 1 299 ? -1.236 -41.296 -1.569 1.00 90.75 299 LYS A O 1
ATOM 2428 N N . THR A 1 300 ? -2.875 -41.258 -3.122 1.00 89.06 300 THR A N 1
ATOM 2429 C CA . THR A 1 300 ? -3.957 -40.772 -2.252 1.00 89.06 300 THR A CA 1
ATOM 2430 C C . THR A 1 300 ? -4.667 -41.898 -1.507 1.00 89.06 300 THR A C 1
ATOM 2432 O O . THR A 1 300 ? -5.358 -41.621 -0.536 1.00 89.06 300 THR A O 1
ATOM 2435 N N . ASP A 1 301 ? -4.438 -43.155 -1.904 1.00 90.69 301 ASP A N 1
ATOM 2436 C CA . ASP A 1 301 ? -5.086 -44.334 -1.311 1.00 90.69 301 ASP A CA 1
ATOM 2437 C C . ASP A 1 301 ? -4.748 -44.507 0.178 1.00 90.69 301 ASP A C 1
ATOM 2439 O O . ASP A 1 301 ? -5.587 -44.930 0.963 1.00 90.69 301 ASP A O 1
ATOM 2443 N N . LEU A 1 302 ? -3.513 -44.163 0.574 1.00 91.69 302 LEU A N 1
ATOM 2444 C CA . LEU A 1 302 ? -3.036 -44.306 1.957 1.00 91.69 302 LEU A CA 1
ATOM 2445 C C . LEU A 1 302 ? -3.248 -43.053 2.805 1.00 91.69 302 LEU A C 1
ATOM 2447 O O . LEU A 1 302 ? -3.488 -43.160 4.004 1.00 91.69 302 LEU A O 1
ATOM 2451 N N . PHE A 1 303 ? -3.138 -41.864 2.204 1.00 90.19 303 PHE A N 1
ATOM 2452 C CA . PHE A 1 303 ? -3.463 -40.626 2.906 1.00 90.19 303 PHE A CA 1
ATOM 2453 C C . PHE A 1 303 ? -4.265 -39.712 1.995 1.00 90.19 303 PHE A C 1
ATOM 2455 O O . PHE A 1 303 ? -3.744 -39.356 0.925 1.00 90.19 303 PHE A O 1
ATOM 2462 N N . PRO A 1 304 ? -5.456 -39.278 2.439 1.00 90.75 304 PRO A N 1
ATOM 2463 C CA . PRO A 1 304 ? -6.300 -38.395 1.658 1.00 90.75 304 PRO A CA 1
ATOM 2464 C C . PRO A 1 304 ? -5.575 -37.082 1.353 1.00 90.75 304 PRO A C 1
ATOM 2466 O O . PRO A 1 304 ? -4.637 -36.676 2.056 1.00 90.75 304 PRO A O 1
ATOM 2469 N N . GLU A 1 305 ? -6.016 -36.429 0.281 1.00 87.75 305 GLU A N 1
ATOM 2470 C CA . GLU A 1 305 ? -5.528 -35.111 -0.110 1.00 87.75 305 GLU A CA 1
ATOM 2471 C C . GLU A 1 305 ? -5.748 -34.117 1.035 1.00 87.75 305 GLU A C 1
ATOM 2473 O O . GLU A 1 305 ? -6.843 -34.006 1.592 1.00 87.75 305 GLU A O 1
ATOM 2478 N N . GLN A 1 306 ? -4.685 -33.415 1.431 1.00 87.00 306 GLN A N 1
ATOM 2479 C CA . GLN A 1 306 ? -4.812 -32.383 2.455 1.00 87.00 306 GLN A CA 1
ATOM 2480 C C . GLN A 1 306 ? -5.422 -31.112 1.839 1.00 87.00 306 GLN A C 1
ATOM 2482 O O . GLN A 1 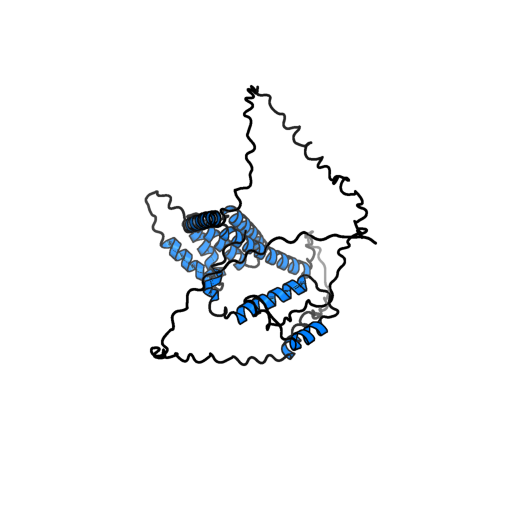306 ? -5.089 -30.780 0.705 1.00 87.00 306 GLN A O 1
ATOM 2487 N N . PRO A 1 307 ? -6.208 -30.310 2.586 1.00 80.81 307 PRO A N 1
ATOM 2488 C CA . PRO A 1 307 ? -6.877 -29.108 2.056 1.00 80.81 307 PRO A CA 1
ATOM 2489 C C . PRO A 1 307 ? -5.957 -28.043 1.428 1.00 80.81 307 PRO A C 1
ATOM 2491 O O . PRO A 1 307 ? -6.421 -27.132 0.749 1.00 80.81 307 PRO A O 1
ATOM 2494 N N . PHE A 1 308 ? -4.650 -28.121 1.688 1.00 82.25 308 PHE A N 1
ATOM 2495 C CA . PHE A 1 308 ? -3.631 -27.207 1.161 1.00 82.25 308 PHE A CA 1
ATOM 2496 C C . PHE A 1 308 ? -2.574 -27.922 0.310 1.00 82.25 308 PHE A C 1
ATOM 2498 O O . PHE A 1 308 ? -1.554 -27.321 -0.040 1.00 82.25 308 PHE A O 1
ATOM 2505 N N . GLU A 1 309 ? -2.781 -29.206 0.026 1.00 84.88 309 GLU A N 1
ATOM 2506 C CA . GLU A 1 309 ? -1.969 -29.974 -0.908 1.00 84.88 309 GLU A CA 1
ATOM 2507 C C . GLU A 1 309 ? -2.514 -29.728 -2.320 1.00 84.88 309 GLU A C 1
ATOM 2509 O O . GLU A 1 309 ? -3.711 -29.562 -2.520 1.00 84.88 309 GLU A O 1
ATOM 2514 N N . PHE A 1 310 ? -1.617 -29.618 -3.297 1.00 85.12 310 PHE A N 1
ATOM 2515 C CA . PHE A 1 310 ? -1.998 -29.611 -4.703 1.00 85.12 310 PHE A CA 1
ATOM 2516 C C . PHE A 1 310 ? -1.323 -30.812 -5.344 1.00 85.12 310 PHE A C 1
ATOM 2518 O O . PHE A 1 310 ? -0.101 -30.798 -5.548 1.00 85.12 310 PHE A O 1
ATOM 2525 N N . LEU A 1 311 ? -2.106 -31.844 -5.641 1.00 90.25 311 LEU A N 1
ATOM 2526 C CA . LEU A 1 311 ? -1.620 -33.029 -6.331 1.00 90.25 311 LEU A CA 1
ATOM 2527 C C . LEU A 1 311 ? -1.843 -32.888 -7.837 1.00 90.25 311 LEU A C 1
ATOM 2529 O O . LEU A 1 311 ? -2.917 -32.520 -8.311 1.00 90.25 311 LEU A O 1
ATOM 2533 N N . ILE A 1 312 ? -0.795 -33.162 -8.612 1.00 89.31 312 ILE A N 1
ATOM 2534 C CA . ILE A 1 312 ? -0.887 -33.229 -10.073 1.00 89.31 312 ILE A CA 1
ATOM 2535 C C . ILE A 1 312 ? -1.083 -34.705 -10.443 1.00 89.31 312 ILE A C 1
ATOM 2537 O O . ILE A 1 312 ? -0.312 -35.533 -9.954 1.00 89.31 312 ILE A O 1
ATOM 2541 N N . PRO A 1 313 ? -2.050 -35.059 -11.314 1.00 92.50 313 PRO A N 1
ATOM 2542 C CA . PRO A 1 313 ? -2.167 -36.419 -11.837 1.00 92.50 313 PRO A CA 1
ATOM 2543 C C . PRO A 1 313 ? -0.847 -36.910 -12.441 1.00 92.50 313 PRO A C 1
ATOM 2545 O O . PRO A 1 313 ? -0.133 -36.129 -13.078 1.00 92.50 313 PRO A O 1
ATOM 2548 N N . ALA A 1 314 ? -0.532 -38.196 -12.264 1.00 93.94 314 ALA A N 1
ATOM 2549 C CA . ALA A 1 314 ? 0.763 -38.769 -12.640 1.00 93.94 314 ALA A CA 1
ATOM 2550 C C . ALA A 1 314 ? 1.144 -38.486 -14.103 1.00 93.94 314 ALA A C 1
ATOM 2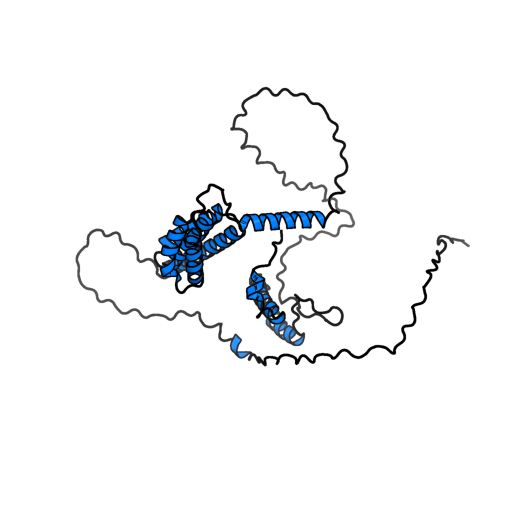552 O O . ALA A 1 314 ? 2.256 -38.027 -14.368 1.00 93.94 314 ALA A O 1
ATOM 2553 N N . ASP A 1 315 ? 0.192 -38.636 -15.024 1.00 95.25 315 ASP A N 1
ATOM 2554 C CA . ASP A 1 315 ? 0.408 -38.431 -16.461 1.00 95.25 315 ASP A CA 1
ATOM 2555 C C . ASP A 1 315 ? 0.786 -36.980 -16.783 1.00 95.25 315 ASP A C 1
ATOM 2557 O O . ASP A 1 315 ? 1.735 -36.705 -17.519 1.00 95.25 315 ASP A O 1
ATOM 2561 N N . LYS A 1 316 ? 0.096 -36.017 -16.156 1.00 93.44 316 LYS A N 1
ATOM 2562 C CA . LYS A 1 316 ? 0.398 -34.586 -16.313 1.00 93.44 316 LYS A CA 1
ATOM 2563 C C . LYS A 1 316 ? 1.753 -34.239 -15.704 1.00 93.44 316 LYS A C 1
ATOM 2565 O O . LYS A 1 316 ? 2.491 -33.424 -16.261 1.00 93.44 316 LYS A O 1
ATOM 2570 N N . TRP A 1 317 ? 2.091 -34.846 -14.567 1.00 93.88 317 TRP A N 1
ATOM 2571 C CA . TRP A 1 317 ? 3.386 -34.632 -13.935 1.00 93.88 317 TRP A CA 1
ATOM 2572 C C . TRP A 1 317 ? 4.538 -35.172 -14.782 1.00 93.88 317 TRP A C 1
ATOM 2574 O O . TRP A 1 317 ? 5.564 -34.504 -14.873 1.00 93.88 317 TRP A O 1
ATOM 2584 N N . ALA A 1 318 ? 4.366 -36.315 -15.451 1.00 94.81 318 ALA A N 1
ATOM 2585 C CA . ALA A 1 318 ? 5.382 -36.876 -16.339 1.00 94.81 318 ALA A CA 1
ATOM 2586 C C . ALA A 1 318 ? 5.762 -35.895 -17.465 1.00 94.81 318 ALA A C 1
ATOM 2588 O O . ALA A 1 318 ? 6.949 -35.660 -17.705 1.00 94.81 318 ALA A O 1
ATOM 2589 N N . VAL A 1 319 ? 4.771 -35.238 -18.081 1.00 95.75 319 VAL A N 1
ATOM 2590 C CA . VAL A 1 319 ? 4.996 -34.209 -19.116 1.00 95.75 319 VAL A CA 1
ATOM 2591 C C . VAL A 1 319 ? 5.753 -33.001 -18.549 1.00 95.75 319 VAL A C 1
ATOM 2593 O O . VAL A 1 319 ? 6.743 -32.552 -19.131 1.00 95.75 319 VAL A O 1
ATOM 2596 N N . ILE A 1 320 ? 5.334 -32.493 -17.383 1.00 90.69 320 ILE A N 1
ATOM 2597 C CA . ILE A 1 320 ? 5.982 -31.348 -16.717 1.00 90.69 320 ILE A CA 1
ATOM 2598 C C . ILE A 1 320 ? 7.416 -31.692 -16.304 1.00 90.69 320 ILE A C 1
ATOM 2600 O O . ILE A 1 320 ? 8.320 -30.874 -16.483 1.00 90.69 320 ILE A O 1
ATOM 2604 N N . SER A 1 321 ? 7.630 -32.882 -15.747 1.00 92.75 321 SER A N 1
ATOM 2605 C CA . SER A 1 321 ? 8.939 -33.351 -15.301 1.00 92.75 321 SER A CA 1
ATOM 2606 C C . SER A 1 321 ? 9.898 -33.442 -16.484 1.00 92.75 321 SER A C 1
ATOM 2608 O O . SER A 1 321 ? 10.975 -32.852 -16.430 1.00 92.75 321 SER A O 1
ATOM 2610 N N . LYS A 1 322 ? 9.467 -34.057 -17.593 1.00 95.44 322 LYS A N 1
ATOM 2611 C CA . LYS A 1 322 ? 10.261 -34.163 -18.827 1.00 95.44 322 LYS A CA 1
ATOM 2612 C C . LYS A 1 322 ? 10.634 -32.787 -19.397 1.00 95.44 322 LYS A C 1
ATOM 2614 O O . LYS A 1 322 ? 11.782 -32.555 -19.757 1.00 95.44 322 LYS A O 1
ATOM 2619 N N . ALA A 1 323 ? 9.707 -31.826 -19.391 1.00 93.69 323 ALA A N 1
ATOM 2620 C CA . ALA A 1 323 ? 9.965 -30.458 -19.862 1.00 93.69 323 ALA A CA 1
ATOM 2621 C C . ALA A 1 323 ? 10.918 -29.634 -18.963 1.00 93.69 323 ALA A C 1
ATOM 2623 O O . ALA A 1 323 ? 11.352 -28.539 -19.348 1.00 93.69 323 ALA A O 1
ATOM 2624 N N . ASN A 1 324 ? 11.209 -30.103 -17.745 1.00 92.12 324 ASN A N 1
ATOM 2625 C CA . ASN A 1 324 ? 12.035 -29.393 -16.764 1.00 92.12 324 ASN A CA 1
ATOM 2626 C C . ASN A 1 324 ? 13.235 -30.205 -16.253 1.00 92.12 324 ASN A C 1
ATOM 2628 O O . ASN A 1 324 ? 13.962 -29.698 -15.405 1.00 92.12 324 ASN A O 1
ATOM 2632 N N . GLU A 1 325 ? 13.476 -31.407 -16.775 1.00 93.69 325 GLU A N 1
ATOM 2633 C CA . GLU A 1 325 ? 14.509 -32.341 -16.305 1.00 93.69 325 GLU A CA 1
ATOM 2634 C C . GLU A 1 325 ? 15.905 -31.699 -16.238 1.00 93.69 325 GLU A C 1
ATOM 2636 O O . GLU A 1 325 ? 16.614 -31.820 -15.242 1.00 93.69 325 GLU A O 1
ATOM 2641 N N . ASN A 1 326 ? 16.250 -30.901 -17.250 1.00 92.25 326 ASN A N 1
ATOM 2642 C CA . ASN A 1 326 ? 17.559 -30.254 -17.357 1.00 92.25 326 ASN A CA 1
ATOM 2643 C C . ASN A 1 326 ? 17.602 -28.813 -16.828 1.00 92.25 326 ASN A C 1
ATOM 2645 O O . ASN A 1 326 ? 18.650 -28.166 -16.890 1.00 92.25 326 ASN A O 1
ATOM 2649 N N . LYS A 1 327 ? 16.486 -28.282 -16.312 1.00 90.94 327 LYS A N 1
ATOM 2650 C CA . LYS A 1 327 ? 16.424 -26.900 -15.820 1.00 90.94 327 LYS A CA 1
ATOM 2651 C C . LYS A 1 327 ? 16.857 -26.840 -14.359 1.00 90.94 327 LYS A C 1
ATOM 2653 O O . LYS A 1 327 ? 16.451 -27.662 -13.539 1.00 90.94 327 LYS A O 1
ATOM 2658 N N . TYR A 1 328 ? 17.665 -25.836 -14.032 1.00 90.31 328 TYR A N 1
ATOM 2659 C CA . TYR A 1 328 ? 18.033 -25.547 -12.651 1.00 90.31 328 TYR A CA 1
ATOM 2660 C C . TYR A 1 328 ? 16.840 -24.981 -11.887 1.00 90.31 328 TYR A C 1
ATOM 2662 O O . TYR A 1 328 ? 16.135 -24.091 -12.373 1.00 90.31 328 TYR A O 1
ATOM 2670 N N . VAL A 1 329 ? 16.646 -25.463 -10.663 1.00 86.88 329 VAL A N 1
ATOM 2671 C CA . VAL A 1 329 ? 15.653 -24.888 -9.759 1.00 86.88 329 VAL A CA 1
ATOM 2672 C C . VAL A 1 329 ? 16.226 -23.613 -9.148 1.00 86.88 329 VAL A C 1
ATOM 2674 O O . VAL A 1 329 ? 17.031 -23.657 -8.221 1.00 86.88 329 VAL A O 1
ATOM 2677 N N . SER A 1 330 ? 15.813 -22.462 -9.676 1.00 86.25 330 SER A N 1
ATOM 2678 C CA . SER A 1 330 ? 16.098 -21.160 -9.071 1.00 86.25 330 SER A CA 1
ATOM 2679 C C . SER A 1 330 ? 15.016 -20.766 -8.061 1.00 86.25 330 SER A C 1
ATOM 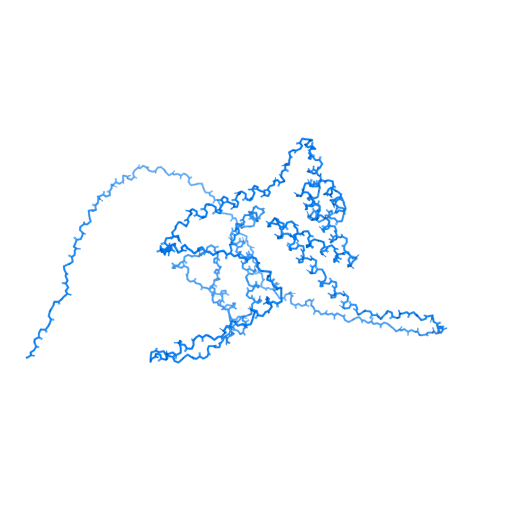2681 O O . SER A 1 330 ? 13.868 -21.218 -8.134 1.00 86.25 330 SER A O 1
ATOM 2683 N N . MET A 1 331 ? 15.360 -19.874 -7.128 1.00 83.62 331 MET A N 1
ATOM 2684 C CA . MET A 1 331 ? 14.388 -19.316 -6.179 1.00 83.62 331 MET A CA 1
ATOM 2685 C C . MET A 1 331 ? 13.241 -18.582 -6.888 1.00 83.62 331 MET A C 1
ATOM 2687 O O . MET A 1 331 ? 12.096 -18.671 -6.447 1.00 83.62 331 MET A O 1
ATOM 2691 N N . ASP A 1 332 ? 13.515 -17.940 -8.026 1.00 78.62 332 ASP A N 1
ATOM 2692 C CA . ASP A 1 332 ? 12.502 -17.248 -8.826 1.00 78.62 332 ASP A CA 1
ATOM 2693 C C . ASP A 1 332 ? 11.502 -18.214 -9.463 1.00 78.62 332 ASP A C 1
ATOM 2695 O O . ASP A 1 332 ? 10.297 -17.950 -9.471 1.00 78.62 332 ASP A O 1
ATOM 2699 N N . LEU A 1 333 ? 11.975 -19.364 -9.959 1.00 83.88 333 LEU A N 1
ATOM 2700 C CA . LEU A 1 333 ? 11.101 -20.410 -10.488 1.00 83.88 333 LEU A CA 1
ATOM 2701 C C . LEU A 1 333 ? 10.153 -20.918 -9.394 1.00 83.88 333 LEU A C 1
ATOM 2703 O O . LEU A 1 333 ? 8.945 -21.019 -9.624 1.00 83.88 333 LEU A O 1
ATOM 2707 N N . LEU A 1 334 ? 10.682 -21.177 -8.193 1.00 83.62 334 LEU A N 1
ATOM 2708 C CA . LEU A 1 334 ? 9.889 -21.607 -7.039 1.00 83.62 334 LEU A CA 1
ATOM 2709 C C . LEU A 1 334 ? 8.878 -20.538 -6.604 1.00 83.62 334 LEU A C 1
ATOM 2711 O O . LEU A 1 334 ? 7.728 -20.871 -6.314 1.00 83.62 334 LEU A O 1
ATOM 2715 N N . ALA A 1 335 ? 9.269 -19.261 -6.594 1.00 81.69 335 ALA A N 1
ATOM 2716 C CA . ALA A 1 335 ? 8.379 -18.152 -6.259 1.00 81.69 335 ALA A CA 1
ATOM 2717 C C . ALA A 1 335 ? 7.229 -18.013 -7.272 1.00 81.69 335 ALA A C 1
ATOM 2719 O O . ALA A 1 335 ? 6.066 -17.912 -6.870 1.00 81.69 335 ALA A O 1
ATOM 2720 N N . ARG A 1 336 ? 7.525 -18.092 -8.578 1.00 84.62 336 ARG A N 1
ATOM 2721 C CA . ARG A 1 336 ? 6.509 -18.066 -9.648 1.00 84.62 336 ARG A CA 1
ATOM 2722 C C . ARG A 1 336 ? 5.559 -19.254 -9.557 1.00 84.62 336 ARG A C 1
ATOM 2724 O O . ARG A 1 336 ? 4.346 -19.072 -9.653 1.00 84.62 336 ARG A O 1
ATOM 2731 N N . GLN A 1 337 ? 6.092 -20.458 -9.338 1.00 84.38 337 GLN A N 1
ATOM 2732 C CA . GLN A 1 337 ? 5.265 -21.642 -9.124 1.00 84.38 337 GLN A CA 1
ATOM 2733 C C . GLN A 1 337 ? 4.359 -21.447 -7.908 1.00 84.38 337 GLN A C 1
ATOM 2735 O O . GLN A 1 337 ? 3.149 -21.600 -8.035 1.00 84.38 337 GLN A O 1
ATOM 2740 N N . ARG A 1 338 ? 4.904 -21.023 -6.760 1.00 85.19 338 ARG A N 1
ATOM 2741 C CA . ARG A 1 338 ? 4.122 -20.740 -5.547 1.00 85.19 338 ARG A CA 1
ATOM 2742 C C . ARG A 1 338 ? 2.992 -19.741 -5.802 1.00 85.19 338 ARG A C 1
ATOM 2744 O O . ARG A 1 338 ? 1.886 -19.974 -5.328 1.00 85.19 338 ARG A O 1
ATOM 2751 N N . GLY A 1 339 ? 3.243 -18.673 -6.559 1.00 85.12 339 GLY A N 1
ATOM 2752 C CA . GLY A 1 339 ? 2.209 -17.711 -6.953 1.00 85.12 339 GLY A CA 1
ATOM 2753 C C . GLY A 1 339 ? 1.065 -18.369 -7.728 1.00 85.12 339 GLY A C 1
ATOM 2754 O O . GLY A 1 339 ? -0.092 -18.242 -7.333 1.00 85.12 339 GLY A O 1
ATOM 2755 N N . ARG A 1 340 ? 1.390 -19.155 -8.765 1.00 86.12 340 ARG A N 1
ATOM 2756 C CA . ARG A 1 340 ? 0.391 -19.917 -9.540 1.00 86.12 340 ARG A CA 1
ATOM 2757 C C . ARG A 1 340 ? -0.388 -20.905 -8.665 1.00 86.12 340 ARG A C 1
ATOM 2759 O O . ARG A 1 340 ? -1.596 -21.045 -8.828 1.00 86.12 340 ARG A O 1
ATOM 2766 N N . TRP A 1 341 ? 0.284 -21.555 -7.715 1.00 82.75 341 TRP A N 1
ATOM 2767 C CA . TRP A 1 341 ? -0.349 -22.500 -6.793 1.00 82.75 341 TRP A CA 1
ATOM 2768 C C . TRP A 1 341 ? -1.324 -21.828 -5.835 1.00 82.75 341 TRP A C 1
ATOM 2770 O O . TRP A 1 341 ? -2.399 -22.362 -5.594 1.00 82.75 341 TRP A O 1
ATOM 2780 N N . VAL A 1 342 ? -0.989 -20.647 -5.316 1.00 82.94 342 VAL A N 1
ATOM 2781 C CA . VAL A 1 342 ? -1.891 -19.888 -4.436 1.00 82.94 342 VAL A CA 1
ATOM 2782 C C . VAL A 1 342 ? -3.182 -19.505 -5.162 1.00 82.94 342 VAL A C 1
ATOM 2784 O O . VAL A 1 342 ? -4.246 -19.534 -4.546 1.00 82.94 342 VAL A O 1
ATOM 2787 N N . VAL A 1 343 ? -3.099 -19.179 -6.455 1.00 84.00 343 VAL A N 1
ATOM 2788 C CA . VAL A 1 343 ? -4.278 -18.896 -7.287 1.00 84.00 343 VAL A CA 1
ATOM 2789 C C . VAL A 1 343 ? -5.125 -20.158 -7.460 1.00 84.00 343 VAL A C 1
ATOM 2791 O O . VAL A 1 343 ? -6.291 -20.149 -7.080 1.00 84.00 343 VAL A O 1
ATOM 2794 N N . LYS A 1 344 ? -4.525 -21.276 -7.889 1.00 82.81 344 LYS A N 1
ATOM 2795 C CA . LYS A 1 344 ? -5.247 -22.552 -8.054 1.00 82.81 344 LYS A CA 1
ATOM 2796 C C . LYS A 1 344 ? -5.866 -23.085 -6.763 1.00 82.81 344 LYS A C 1
ATOM 2798 O O . LYS A 1 344 ? -6.979 -23.588 -6.776 1.00 82.81 344 LYS A O 1
ATOM 2803 N N . LEU A 1 345 ? -5.170 -22.963 -5.632 1.00 81.50 345 LEU A N 1
ATOM 2804 C CA . LEU A 1 345 ? -5.720 -23.346 -4.328 1.00 81.50 345 LEU A CA 1
ATOM 2805 C C . LEU A 1 345 ? -6.940 -22.494 -3.965 1.00 81.50 345 LEU A C 1
ATOM 2807 O O . LEU A 1 345 ? -7.885 -23.000 -3.368 1.00 81.50 345 LEU A O 1
ATOM 2811 N N . ARG A 1 346 ? -6.940 -21.206 -4.328 1.00 80.88 346 ARG A N 1
ATOM 2812 C CA . ARG A 1 346 ? -8.094 -20.324 -4.115 1.00 80.88 346 ARG A CA 1
ATOM 2813 C C . ARG A 1 346 ? -9.283 -20.742 -4.983 1.00 80.88 346 ARG A C 1
ATOM 2815 O O . ARG A 1 346 ? -10.406 -20.736 -4.487 1.00 80.88 346 ARG A O 1
ATOM 2822 N N . GLU A 1 347 ? -9.029 -21.119 -6.233 1.00 84.00 347 GLU A N 1
ATOM 2823 C CA . GLU A 1 347 ? -10.044 -21.634 -7.161 1.00 84.00 347 GLU A CA 1
ATOM 2824 C C . GLU A 1 347 ? -10.642 -22.956 -6.657 1.00 84.00 347 GLU A C 1
ATOM 2826 O O . GLU A 1 347 ? -11.856 -23.043 -6.482 1.00 84.00 347 GLU A O 1
ATOM 2831 N N . ASN A 1 348 ? -9.800 -23.944 -6.326 1.00 80.31 348 ASN A N 1
ATOM 2832 C CA . ASN A 1 348 ? -10.235 -25.267 -5.855 1.00 80.31 348 ASN A CA 1
ATOM 2833 C C . ASN A 1 348 ? -11.042 -25.205 -4.555 1.00 80.31 348 ASN A C 1
ATOM 2835 O O . ASN A 1 348 ? -11.997 -25.952 -4.380 1.00 80.31 348 ASN A O 1
ATOM 2839 N N . MET A 1 349 ? -10.675 -24.310 -3.637 1.00 79.00 349 MET A N 1
ATOM 2840 C CA . MET A 1 349 ? -11.398 -24.137 -2.377 1.00 79.00 349 MET A CA 1
ATOM 2841 C C . MET A 1 349 ? -12.701 -23.323 -2.528 1.00 79.00 349 MET A C 1
ATOM 2843 O O . MET A 1 349 ? -13.314 -22.972 -1.522 1.00 79.00 349 MET A O 1
ATOM 2847 N N . GLY A 1 350 ? -13.124 -22.968 -3.750 1.00 74.38 350 GLY A N 1
ATOM 2848 C CA . GLY A 1 350 ? -14.362 -22.211 -3.977 1.00 74.38 350 GLY A CA 1
ATOM 2849 C C . GLY A 1 350 ? -14.327 -20.786 -3.410 1.00 74.38 350 GLY A C 1
ATOM 2850 O O . GLY A 1 350 ? -15.359 -20.130 -3.267 1.00 74.38 350 GLY A O 1
ATOM 2851 N N . TYR A 1 351 ? -13.136 -20.260 -3.110 1.00 60.72 351 TYR A N 1
ATOM 2852 C CA . TYR A 1 351 ? -12.950 -18.939 -2.506 1.00 60.72 351 TYR A CA 1
ATOM 2853 C C . TYR A 1 351 ? -13.152 -17.775 -3.499 1.00 60.72 351 TYR A C 1
ATOM 2855 O O . TYR A 1 351 ? -12.843 -16.629 -3.176 1.00 60.72 351 TYR A O 1
ATOM 2863 N N . GLY A 1 352 ? -13.707 -18.033 -4.686 1.00 52.16 352 GLY A N 1
ATOM 2864 C CA . GLY A 1 352 ? -14.154 -16.994 -5.616 1.00 52.16 352 GLY A CA 1
ATOM 2865 C C . GLY A 1 352 ? -15.378 -16.207 -5.127 1.00 52.16 352 GLY A C 1
ATOM 2866 O O . GLY A 1 352 ? -15.543 -15.065 -5.529 1.00 52.16 352 GLY A O 1
ATOM 2867 N N . ALA A 1 353 ? -16.196 -16.765 -4.221 1.00 48.88 353 ALA A N 1
ATOM 2868 C CA . ALA A 1 353 ? -17.438 -16.119 -3.767 1.00 48.88 353 ALA A CA 1
ATOM 2869 C C . ALA A 1 353 ? -17.398 -15.555 -2.330 1.00 48.88 353 ALA A C 1
ATOM 2871 O O . ALA A 1 353 ? -18.299 -14.824 -1.934 1.00 48.88 353 ALA A O 1
ATOM 2872 N N . VAL A 1 354 ? -16.374 -15.875 -1.527 1.00 47.78 354 VAL A N 1
ATOM 2873 C CA . VAL A 1 354 ? -16.382 -15.585 -0.071 1.00 47.78 354 VAL A CA 1
ATOM 2874 C C . VAL A 1 354 ? -15.239 -14.647 0.372 1.00 47.78 354 VAL A C 1
ATOM 2876 O O . VAL A 1 354 ? -15.206 -14.178 1.513 1.00 47.78 354 VAL A O 1
ATOM 2879 N N . VAL A 1 355 ? -14.295 -14.303 -0.515 1.00 45.81 355 VAL A N 1
ATOM 2880 C CA . VAL A 1 355 ? -13.054 -13.587 -0.135 1.00 45.81 355 VAL A CA 1
ATOM 2881 C C . VAL A 1 355 ? -13.104 -12.064 -0.275 1.00 45.81 355 VAL A C 1
ATOM 2883 O O . VAL A 1 355 ? -12.149 -11.417 0.137 1.00 45.81 355 VAL A O 1
ATOM 2886 N N . ASP A 1 356 ? -14.232 -11.458 -0.640 1.00 46.56 356 ASP A N 1
ATOM 2887 C CA . ASP A 1 356 ? -14.441 -10.046 -0.265 1.00 46.56 356 ASP A CA 1
ATOM 2888 C C . ASP A 1 356 ? -14.739 -9.896 1.243 1.00 46.56 356 ASP A C 1
ATOM 2890 O O . ASP A 1 356 ? -14.512 -8.837 1.831 1.00 46.56 356 ASP A O 1
ATOM 2894 N N . GLY A 1 357 ? -15.130 -10.982 1.927 1.00 43.09 357 GLY A N 1
ATOM 2895 C CA . GLY A 1 357 ? -15.317 -11.006 3.383 1.00 43.09 357 GLY A CA 1
ATOM 2896 C C . GLY A 1 357 ? -14.080 -11.431 4.189 1.00 43.09 357 GLY A C 1
ATOM 2897 O O . GLY A 1 357 ? -13.871 -10.956 5.307 1.00 43.09 357 GLY A O 1
ATOM 2898 N N . TRP A 1 358 ? -13.229 -12.309 3.643 1.00 39.97 358 TRP A N 1
ATOM 2899 C CA . TRP A 1 358 ? -12.188 -13.011 4.420 1.00 39.97 358 TRP A CA 1
ATOM 2900 C C . TRP A 1 358 ? -10.776 -12.404 4.381 1.00 39.97 358 TRP A C 1
ATOM 2902 O O . TRP A 1 358 ? -9.937 -12.775 5.206 1.00 39.97 358 TRP A O 1
ATOM 2912 N N . VAL A 1 359 ? -10.501 -11.395 3.542 1.00 45.84 359 VAL A N 1
ATOM 2913 C CA . VAL A 1 359 ? -9.240 -10.616 3.643 1.00 45.84 359 VAL A CA 1
ATOM 2914 C C . VAL A 1 359 ? -9.156 -9.820 4.963 1.00 45.84 359 VAL A C 1
ATOM 2916 O O . VAL A 1 359 ? -8.078 -9.377 5.353 1.00 45.84 359 VAL A O 1
ATOM 2919 N N . ARG A 1 360 ? -10.249 -9.715 5.739 1.00 46.78 360 ARG A N 1
ATOM 2920 C CA . ARG A 1 360 ? -10.252 -9.083 7.074 1.00 46.78 360 ARG A CA 1
ATOM 2921 C C . ARG A 1 360 ? -9.891 -9.998 8.247 1.00 46.78 360 ARG A C 1
ATOM 2923 O O . ARG A 1 360 ? -9.808 -9.503 9.369 1.00 46.78 360 ARG A O 1
ATOM 2930 N N . ALA A 1 361 ? -9.637 -11.288 8.036 1.00 43.97 361 ALA A N 1
ATOM 2931 C CA . ALA A 1 361 ? -9.343 -12.204 9.137 1.00 43.97 361 ALA A CA 1
ATOM 2932 C C . ALA A 1 361 ? -8.133 -13.102 8.845 1.00 43.97 361 ALA A C 1
ATOM 2934 O O . ALA A 1 361 ? -8.262 -14.297 8.593 1.00 43.97 361 ALA A O 1
ATOM 2935 N N . ARG A 1 362 ? -6.919 -12.549 8.958 1.00 40.88 362 ARG A N 1
ATOM 2936 C CA . ARG A 1 362 ? -5.770 -13.355 9.394 1.00 40.88 362 ARG A CA 1
ATOM 2937 C C . ARG A 1 362 ? -5.242 -12.827 10.729 1.00 40.88 362 ARG A C 1
ATOM 2939 O O . ARG A 1 362 ? -4.765 -11.694 10.766 1.00 40.88 362 ARG A O 1
ATOM 2946 N N . PRO A 1 363 ? -5.287 -13.630 11.807 1.00 45.50 363 PRO A N 1
ATOM 2947 C CA . PRO A 1 363 ? -4.547 -13.336 13.023 1.00 45.50 363 PRO A CA 1
ATOM 2948 C C . PRO A 1 363 ? -3.049 -13.487 12.733 1.00 45.50 363 PRO A C 1
ATOM 2950 O O . PRO A 1 363 ? -2.613 -14.446 12.088 1.00 45.50 363 PRO A O 1
ATOM 2953 N N . GLY A 1 364 ? -2.266 -12.503 13.173 1.00 48.03 364 GLY A N 1
ATOM 2954 C CA . GLY A 1 364 ? -0.819 -12.472 12.994 1.00 48.03 364 GLY A CA 1
ATOM 2955 C C . GLY A 1 364 ? -0.143 -13.710 13.588 1.00 48.03 364 GLY A C 1
ATOM 2956 O O . GLY A 1 364 ? -0.394 -14.080 14.735 1.00 48.03 364 GLY A O 1
ATOM 2957 N N . ARG A 1 365 ? 0.738 -14.343 12.805 1.00 44.81 365 ARG A N 1
ATOM 2958 C CA . ARG A 1 365 ? 1.750 -15.265 13.334 1.00 44.81 365 ARG A CA 1
ATOM 2959 C C . ARG A 1 365 ? 2.966 -14.455 13.792 1.00 44.81 365 ARG A C 1
ATOM 2961 O O . ARG A 1 365 ? 3.331 -13.482 13.138 1.00 44.81 365 ARG A O 1
ATOM 2968 N N . LYS A 1 366 ? 3.477 -14.869 14.952 1.00 55.31 366 LYS A N 1
ATOM 2969 C CA . LYS A 1 366 ? 4.533 -14.270 15.778 1.00 55.31 366 LYS A CA 1
ATOM 2970 C C . LYS A 1 366 ? 5.898 -14.244 15.107 1.00 55.31 366 LYS A C 1
ATOM 2972 O O . LYS A 1 366 ? 6.160 -15.172 14.309 1.00 55.31 366 LYS A O 1
#

Secondary structure (DSSP, 8-state):
-------------------PPPPP--S---PPP-----PPPPPP-----GGGGSGGG----PPPPPPPPPPP----------------HHHHHHHHHHHHHHHHHHHHHHHHHHHTT-HHHHHHHHHHHHHHHHHT-S-HHHHHHHHHHHHHHHHHTT-HHHHHHHHHHHHGGGTTSHHHHHHHHHHHHHHHS----S------TTHHHHHHHHHHHHHHHHHH-GGGSTT---------------------GGGTTSTTS-------GGG----TTS------------BSPPP----TTTSPPPTT--PPPHHHHHHHHHHHTTSB--HHHHHHHHHHHHHHHHHHTTTTTTHHHHTT--PPP-

Foldseek 3Di:
DDDDDDDDDDDDDDDDDDDDDDDDDDPPDDDDDPDDDDPDPDDDPDDDDPVVVPVPPPPDDDDDDDDDDDDDDDDDDDPPDPPPDPDDVVVVVVVVVVLVVLLVVLVVVLVVCVVVVVLVSSLVSLVVSLVSVVVNVPQLQSNLVSLQSVLVSCVLVVNLVSSLVSLVSSQVSCVVPPSNVCSVVSNVVSVPPPPPVDDPCPNRDPVVVVVVVVVVVVVVVCVVPPPPPPPPDDPPPDPPPDDDDDDDDDDDPPPPPPPPPDPPPDPPPVVPPPDVPDDPDDPDDPPDQDFFDDAQADDCPVPHADLLRDHDPPVVRVVVRVVGRGPTDDPVNVVVVVVVSVVVSCVVVVVPVCVVPPVPDDDDDD

Sequence (366 aa):
MGAAISKLLGPTIEQQADINPVPEIDPETEKPFPFRQVNPPPQPKYQYKVEDLEAISFACSPSPQKTPPVTASSSSPPPSSSMSQPVNPCLEQLERLIAEQRHFHLMLKTTLCFNQSEDEKAEYHIRQALKLATANHNEPEQVARCKYWLGRLAWLRGKGEEAKARFYEAHEPLRDLPEGKYIDEFLHRVQKRPERENGGTVTPRPVQAQEKKIQQEKKIQAKRDPELKNTSGKRKRVQVRAKKQTSRVPFSRRDALKRKARRPTTIPQRYQQTSPYHPPTTKFTFKMYPKGLAPRTRKTDLFPEQPFEFLIPADKWAVISKANENKYVSMDLLARQRGRWVVKLRENMGYGAVVDGWVRARPGRK

Organism: Aspergillus nanangensis (NCBI:txid2582783)